Protein AF-A0A6G2K634-F1 (afdb_monomer)

Secondary structure (DSSP, 8-state):
--THHHHHHHHH----EES-PPPPTTHHHH-SS--PPPTT-------------------S--S----TT---SEE--TT-EEEETTEEEEEEE--SSSTT-EEEEEGGGTEEEEETTS-SSSPPP--TTT--HHHHHHHHHHHHHTGGG-SEEEESSSS-BSSHHHHHHHHHHHHHHHHHHHHHHHHTS--BHHHHHHHH-TTS-GGGHHHHHHHHHHHHHHHHHTTSEEESSS---TT-BEEE-

Nearest PDB structures (foldseek):
  2xf4-assembly1_A-2  TM=8.527E-01  e=9.573E-07  Salmonella enterica
  5ve3-assembly2_A  TM=8.374E-01  e=1.183E-05  Paraburkholderia phytofirmans PsJN
  5ve5-assembly2_B  TM=8.206E-01  e=1.333E-05  Paraburkholderia phytofirmans PsJN
  4chl-assembly1_A  TM=8.135E-01  e=1.502E-05  Homo sapiens
  5ve5-assembly3_C  TM=7.949E-01  e=1.255E-05  Paraburkholderia phytofirmans PsJN

Structure (mmCIF, N/CA/C/O backbone):
data_AF-A0A6G2K634-F1
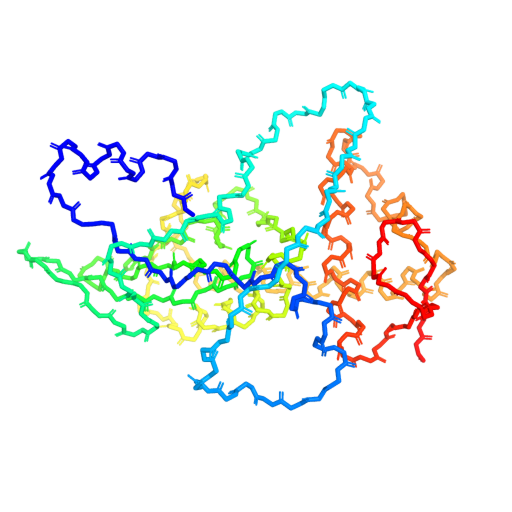#
_entry.id   AF-A0A6G2K634-F1
#
loop_
_atom_site.group_PDB
_atom_site.id
_atom_site.type_symbol
_atom_site.label_atom_id
_atom_site.label_alt_id
_atom_site.label_comp_id
_atom_site.label_asym_id
_atom_site.label_entity_id
_atom_site.label_seq_id
_atom_site.pdbx_PDB_ins_code
_atom_site.Cartn_x
_atom_site.Cartn_y
_atom_site.Cartn_z
_atom_site.occupancy
_atom_site.B_iso_or_equiv
_atom_site.auth_seq_id
_atom_site.auth_comp_id
_atom_site.auth_asym_id
_atom_site.auth_atom_id
_atom_site.pdbx_PDB_model_num
ATOM 1 N N . HIS A 1 1 ? 0.976 -8.643 9.201 1.00 67.81 1 HIS A N 1
ATOM 2 C CA . HIS A 1 1 ? 0.883 -9.509 10.399 1.00 67.81 1 HIS A CA 1
ATOM 3 C C . HIS A 1 1 ? 1.946 -9.113 11.391 1.00 67.81 1 HIS A C 1
ATOM 5 O O . HIS A 1 1 ? 3.062 -8.857 10.968 1.00 67.81 1 HIS A O 1
ATOM 11 N N . SER A 1 2 ? 1.613 -9.023 12.681 1.00 69.62 2 SER A N 1
ATOM 12 C CA . SER A 1 2 ? 2.626 -8.786 13.712 1.00 69.62 2 SER A CA 1
ATOM 13 C C . SER A 1 2 ? 3.056 -10.130 14.314 1.00 69.62 2 SER A C 1
ATOM 15 O O . SER A 1 2 ? 2.182 -10.853 14.806 1.00 69.62 2 SER A O 1
ATOM 17 N N . PRO A 1 3 ? 4.359 -10.451 14.346 1.00 71.75 3 PRO A N 1
ATOM 18 C CA . PRO A 1 3 ? 4.901 -11.631 15.033 1.00 71.75 3 PRO A CA 1
ATOM 19 C C . PRO A 1 3 ? 4.474 -11.706 16.507 1.00 71.75 3 PRO A C 1
ATOM 21 O O . PRO A 1 3 ? 4.288 -12.781 17.074 1.00 71.75 3 PRO A O 1
ATOM 24 N N . ALA A 1 4 ? 4.225 -10.547 17.123 1.00 81.94 4 ALA A N 1
ATOM 25 C CA . ALA A 1 4 ? 3.772 -10.443 18.502 1.00 81.94 4 ALA A CA 1
ATOM 26 C C . ALA A 1 4 ? 2.281 -10.779 18.698 1.00 81.94 4 ALA A C 1
ATOM 28 O O . ALA A 1 4 ? 1.853 -10.953 19.836 1.00 81.94 4 ALA A O 1
ATOM 29 N N . SER A 1 5 ? 1.480 -10.892 17.630 1.00 87.19 5 SER A N 1
ATOM 30 C CA . SER A 1 5 ? 0.020 -11.077 17.728 1.00 87.19 5 SER A CA 1
ATOM 31 C C . SER A 1 5 ? -0.370 -12.325 18.524 1.00 87.19 5 SER A C 1
ATOM 33 O O . SER A 1 5 ? -1.214 -12.248 19.414 1.00 87.19 5 SER A O 1
ATOM 35 N N . ARG A 1 6 ? 0.292 -13.462 18.275 1.00 88.25 6 ARG A N 1
ATOM 36 C CA . ARG A 1 6 ? 0.035 -14.718 18.997 1.00 88.25 6 ARG A CA 1
ATOM 37 C C . ARG A 1 6 ? 0.491 -14.666 20.453 1.00 88.25 6 ARG A C 1
ATOM 39 O O . ARG A 1 6 ? -0.224 -15.152 21.326 1.00 88.25 6 ARG A O 1
ATOM 46 N N . ALA A 1 7 ? 1.632 -14.035 20.729 1.00 89.62 7 ALA A N 1
ATOM 47 C CA . ALA A 1 7 ? 2.099 -13.825 22.098 1.00 89.62 7 ALA A CA 1
ATOM 48 C C . ALA A 1 7 ? 1.142 -12.912 22.887 1.00 89.62 7 ALA A C 1
ATOM 50 O O . ALA A 1 7 ? 0.807 -13.208 24.033 1.00 89.62 7 ALA A O 1
ATOM 51 N N . LEU A 1 8 ? 0.647 -11.842 22.258 1.00 91.38 8 LEU A N 1
ATOM 52 C CA . LEU A 1 8 ? -0.307 -10.914 22.862 1.00 91.38 8 LEU A CA 1
ATOM 53 C C . LEU A 1 8 ? -1.667 -11.575 23.115 1.00 91.38 8 LEU A C 1
ATOM 55 O O . LEU A 1 8 ? -2.236 -11.401 24.192 1.00 91.38 8 LEU A O 1
ATOM 59 N N . ALA A 1 9 ? -2.161 -12.375 22.168 1.00 93.25 9 ALA A N 1
ATOM 60 C CA . ALA A 1 9 ? -3.382 -13.158 22.340 1.00 93.25 9 ALA A CA 1
ATOM 61 C C . ALA A 1 9 ? -3.268 -14.125 23.530 1.00 93.25 9 ALA A C 1
ATOM 63 O O . ALA A 1 9 ? -4.158 -14.170 24.375 1.00 93.25 9 ALA A O 1
ATOM 64 N N . ALA A 1 10 ? -2.140 -14.830 23.665 1.00 93.38 10 ALA A N 1
ATOM 65 C CA . ALA A 1 10 ? -1.899 -15.724 24.799 1.00 93.38 10 ALA A CA 1
ATOM 66 C C . ALA A 1 10 ? -1.843 -14.983 26.149 1.00 93.38 10 ALA A C 1
ATOM 68 O O . ALA A 1 10 ? -2.332 -15.498 27.151 1.00 93.38 10 ALA A O 1
ATOM 69 N N . ALA A 1 11 ? -1.269 -13.776 26.180 1.00 96.19 11 ALA A N 1
ATOM 70 C CA . ALA A 1 11 ? -1.173 -12.962 27.393 1.00 96.19 11 ALA A CA 1
ATOM 71 C C . ALA A 1 11 ? -2.500 -12.303 27.810 1.00 96.19 11 ALA A C 1
ATOM 73 O O . ALA A 1 11 ? -2.713 -12.069 28.997 1.00 96.19 11 ALA A O 1
ATOM 74 N N . THR A 1 12 ? -3.376 -11.979 26.857 1.00 96.06 12 THR A N 1
ATOM 75 C CA . THR A 1 12 ? -4.597 -11.187 27.109 1.00 96.06 12 THR A CA 1
ATOM 76 C C . THR A 1 12 ? -5.887 -12.000 27.037 1.00 96.06 12 THR A C 1
ATOM 78 O O . THR A 1 12 ? -6.912 -11.563 27.554 1.00 96.06 12 THR A O 1
ATOM 81 N N . GLY A 1 13 ? -5.863 -13.165 26.384 1.00 95.38 13 GLY A N 1
ATOM 82 C CA . GLY A 1 13 ? -7.060 -13.928 26.027 1.00 95.38 13 GLY A CA 1
ATOM 8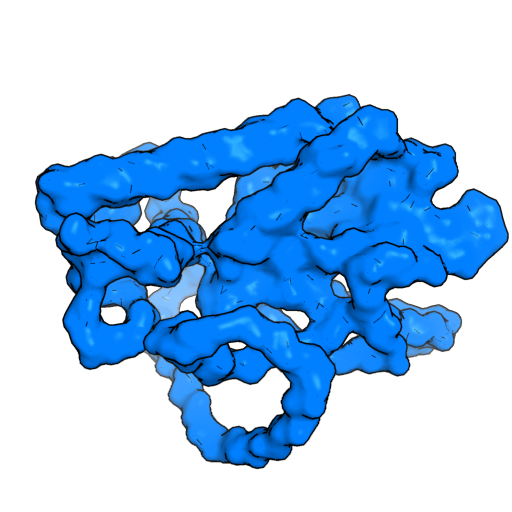3 C C . GLY A 1 13 ? -7.870 -13.318 24.876 1.00 95.38 13 GLY A C 1
ATOM 84 O O . GLY A 1 13 ? -8.928 -13.849 24.543 1.00 95.38 13 GLY A O 1
ATOM 85 N N . ALA A 1 14 ? -7.406 -12.219 24.270 1.00 93.19 14 ALA A N 1
ATOM 86 C CA . ALA A 1 14 ? -8.083 -11.584 23.145 1.00 93.19 14 ALA A CA 1
ATOM 87 C C . ALA A 1 14 ? -7.869 -12.378 21.840 1.00 93.19 14 ALA A C 1
ATOM 89 O O . ALA A 1 14 ? -6.762 -12.874 21.607 1.00 93.19 14 ALA A O 1
ATOM 90 N N . PRO A 1 15 ? -8.890 -12.484 20.967 1.00 94.00 15 PRO A N 1
ATOM 91 C CA . PRO A 1 15 ? -8.738 -13.127 19.667 1.00 94.00 15 PRO A CA 1
ATOM 92 C C . PRO A 1 15 ? -7.880 -12.274 18.726 1.00 94.00 15 PRO A C 1
ATOM 94 O O . PRO A 1 15 ? -7.931 -11.043 18.749 1.00 94.00 15 PRO A O 1
ATOM 97 N N . VAL A 1 16 ? -7.138 -12.930 17.838 1.00 93.00 16 VAL A N 1
ATOM 98 C CA . VAL A 1 16 ? -6.456 -12.274 16.721 1.00 93.00 16 VAL A CA 1
ATOM 99 C C . VAL A 1 16 ? -7.452 -12.094 15.583 1.00 93.00 16 VAL A C 1
ATOM 101 O O . VAL A 1 16 ? -7.825 -13.058 14.918 1.00 93.00 16 VAL A O 1
ATOM 104 N N . LEU A 1 17 ? -7.870 -10.858 15.336 1.00 93.44 17 LEU A N 1
ATOM 105 C CA . LEU A 1 17 ? -8.709 -10.515 14.190 1.00 93.44 17 LEU A CA 1
ATOM 106 C C . LEU A 1 17 ? -7.841 -10.004 13.038 1.00 93.44 17 LEU A C 1
ATOM 108 O O . LEU A 1 17 ? -6.854 -9.302 13.260 1.00 93.44 17 LEU A O 1
ATOM 112 N N . GLY A 1 18 ? -8.193 -10.350 11.804 1.00 91.94 18 GLY A N 1
ATOM 113 C CA . GLY A 1 18 ? -7.446 -9.909 10.631 1.00 91.94 18 GLY A CA 1
ATOM 114 C C . GLY A 1 18 ? -8.178 -10.186 9.329 1.00 91.94 18 GLY A C 1
ATOM 115 O O . GLY A 1 18 ? -9.175 -10.903 9.302 1.00 91.94 18 GLY A O 1
ATOM 116 N N . PHE A 1 19 ? -7.674 -9.622 8.237 1.00 87.88 19 PHE A N 1
ATOM 117 C CA . PHE A 1 19 ? -8.138 -9.998 6.908 1.00 87.88 19 PHE A CA 1
ATOM 118 C C . PHE A 1 19 ? -7.675 -11.431 6.591 1.00 87.88 19 PHE A C 1
ATOM 120 O O . PHE A 1 19 ? -6.758 -11.938 7.241 1.00 87.88 19 PHE A O 1
ATOM 127 N N . GLY A 1 20 ? -8.343 -12.095 5.644 1.00 79.56 20 GLY A N 1
ATOM 128 C CA . GLY A 1 20 ? -8.118 -13.505 5.302 1.00 79.56 20 GLY A CA 1
ATOM 129 C C . GLY A 1 20 ? -6.658 -13.902 5.011 1.00 79.56 20 GLY A C 1
ATOM 130 O O . GLY A 1 20 ? -5.760 -13.056 4.979 1.00 79.56 20 GLY A O 1
ATOM 131 N N . PRO A 1 21 ? -6.399 -15.207 4.806 1.00 75.75 21 PRO A N 1
ATOM 132 C CA . PRO A 1 21 ? -5.048 -15.684 4.525 1.00 75.75 21 PRO A CA 1
ATOM 133 C C . PRO A 1 21 ? -4.492 -15.023 3.260 1.00 75.75 21 PRO A C 1
ATOM 135 O O . PRO A 1 21 ? -5.255 -14.600 2.385 1.00 75.75 21 PRO A O 1
ATOM 138 N N . HIS A 1 22 ? -3.165 -14.971 3.155 1.00 73.19 22 HIS A N 1
ATOM 139 C CA . HIS A 1 22 ? -2.503 -14.589 1.911 1.00 73.19 22 HIS A CA 1
ATOM 140 C C . HIS A 1 22 ? -3.033 -15.453 0.749 1.00 73.19 22 HIS A C 1
ATOM 142 O O . HIS A 1 22 ? -3.301 -16.647 0.949 1.00 73.19 22 HIS A O 1
ATOM 148 N N . PRO A 1 23 ? -3.200 -14.894 -0.465 1.00 65.31 23 PRO A N 1
ATOM 149 C CA . PRO A 1 23 ? -3.469 -15.706 -1.637 1.00 65.31 23 PRO A CA 1
ATOM 150 C C . PRO A 1 23 ? -2.328 -16.723 -1.797 1.00 65.31 23 PRO A C 1
ATOM 152 O O . PRO A 1 23 ? -1.178 -16.425 -1.456 1.00 65.31 23 PRO A O 1
ATOM 155 N N . PRO A 1 24 ? -2.618 -17.938 -2.286 1.00 59.81 24 PRO A N 1
ATOM 156 C CA . PRO A 1 24 ? -1.578 -18.933 -2.480 1.00 59.81 24 PRO A CA 1
ATOM 157 C C . PRO A 1 24 ? -0.538 -18.395 -3.477 1.00 59.81 24 PRO A C 1
ATOM 159 O O . PRO A 1 24 ? -0.872 -17.678 -4.422 1.00 59.81 24 PRO A O 1
ATOM 162 N N . ALA A 1 25 ? 0.740 -18.687 -3.218 1.00 50.84 25 ALA A N 1
ATOM 163 C CA . ALA A 1 25 ? 1.878 -18.049 -3.891 1.00 50.84 25 ALA A CA 1
ATOM 164 C C . ALA A 1 25 ? 1.891 -18.230 -5.426 1.00 50.84 25 ALA A C 1
ATOM 166 O O . ALA A 1 25 ? 2.553 -17.472 -6.133 1.00 50.84 25 ALA A O 1
ATOM 167 N N . ASP A 1 26 ? 1.156 -19.217 -5.939 1.00 43.41 26 ASP A N 1
ATOM 168 C CA . ASP A 1 26 ? 0.974 -19.553 -7.351 1.00 43.41 26 ASP A CA 1
ATOM 169 C C . ASP A 1 26 ? -0.182 -18.792 -8.033 1.00 43.41 26 ASP A C 1
ATOM 171 O O . ASP A 1 26 ? -0.114 -18.535 -9.236 1.00 43.41 26 ASP A O 1
ATOM 175 N N . ALA A 1 27 ? -1.200 -18.341 -7.292 1.00 43.62 27 ALA A N 1
ATOM 176 C CA . ALA A 1 27 ? -2.339 -17.602 -7.849 1.00 43.62 27 ALA A CA 1
ATOM 177 C C . ALA A 1 27 ? -1.956 -16.212 -8.394 1.00 43.62 27 ALA A C 1
ATOM 179 O O . ALA A 1 27 ? -2.623 -15.689 -9.287 1.00 43.62 27 ALA A O 1
ATOM 180 N N . ALA A 1 28 ? -0.840 -15.637 -7.933 1.00 39.69 28 ALA A N 1
ATOM 181 C CA . ALA A 1 28 ? -0.279 -14.403 -8.488 1.00 39.69 28 ALA A CA 1
ATOM 182 C C . ALA A 1 28 ? 0.304 -14.582 -9.908 1.00 39.69 28 ALA A C 1
ATOM 184 O O . ALA A 1 28 ? 0.576 -13.596 -10.594 1.00 39.69 28 ALA A O 1
ATOM 185 N N . HIS A 1 29 ? 0.491 -15.824 -10.374 1.00 35.12 29 HIS A N 1
ATOM 186 C CA . HIS A 1 29 ? 0.979 -16.124 -11.722 1.00 35.12 29 HIS A CA 1
ATOM 187 C C . HIS A 1 29 ? -0.135 -16.421 -12.740 1.00 35.12 29 HIS A C 1
ATOM 189 O O . HIS A 1 29 ? 0.109 -16.286 -13.939 1.00 35.12 29 HIS A O 1
ATOM 195 N N . GLU A 1 30 ? -1.357 -16.748 -12.304 1.00 29.17 30 GLU A N 1
ATOM 196 C CA . GLU A 1 30 ? -2.481 -17.070 -13.204 1.00 29.17 30 GLU A CA 1
ATOM 197 C C . GLU A 1 30 ? -3.396 -15.881 -13.542 1.00 29.17 30 GLU A C 1
ATOM 199 O O . GLU A 1 30 ? -4.184 -15.971 -14.482 1.00 29.17 30 GLU A O 1
ATOM 204 N N . ALA A 1 31 ? -3.246 -14.719 -12.893 1.00 31.50 31 ALA A N 1
ATOM 205 C CA . ALA A 1 31 ? -4.009 -13.508 -13.241 1.00 31.50 31 ALA A CA 1
ATOM 206 C C . ALA A 1 31 ? -3.692 -12.939 -14.649 1.00 31.50 31 ALA A C 1
ATOM 208 O O . ALA A 1 31 ? -4.297 -11.961 -15.086 1.00 31.50 31 ALA A O 1
ATOM 209 N N . CYS A 1 32 ? -2.803 -13.589 -15.406 1.00 30.45 32 CYS A N 1
ATOM 210 C CA . CYS A 1 32 ? -2.592 -13.386 -16.839 1.00 30.45 32 CYS A CA 1
ATOM 211 C C . CYS A 1 32 ? -3.639 -14.113 -17.716 1.00 30.45 32 CYS A C 1
ATOM 213 O O . CYS A 1 32 ? -3.275 -14.651 -18.755 1.00 30.45 32 CYS A O 1
ATOM 215 N N . ALA A 1 33 ? -4.922 -14.165 -17.337 1.00 27.06 33 ALA A N 1
ATOM 216 C CA . ALA A 1 33 ? -6.012 -14.565 -18.242 1.00 27.06 33 ALA A CA 1
ATOM 217 C C . ALA A 1 33 ? -7.418 -14.252 -17.677 1.00 27.06 33 ALA A C 1
ATOM 219 O O . ALA A 1 33 ? -8.183 -15.157 -17.379 1.00 27.06 33 ALA A O 1
ATOM 220 N N . GLY A 1 34 ? -7.797 -12.972 -17.606 1.00 25.34 34 GLY A N 1
ATOM 221 C CA . GLY A 1 34 ? -9.201 -12.543 -17.726 1.00 25.34 34 GLY A CA 1
ATOM 222 C C . GLY A 1 34 ? -10.168 -12.724 -16.534 1.00 25.34 34 GLY A C 1
ATOM 223 O O . GLY A 1 34 ? -10.382 -13.810 -16.012 1.00 25.34 34 GLY A O 1
ATOM 224 N N . SER A 1 35 ? -10.919 -11.640 -16.290 1.00 26.34 35 SER A N 1
ATOM 225 C CA . SER A 1 35 ? -12.204 -11.531 -15.564 1.00 26.34 35 SER A CA 1
ATOM 226 C C . SER A 1 35 ? -12.188 -11.337 -14.030 1.00 26.34 35 SER A C 1
ATOM 228 O O . SER A 1 35 ? -11.279 -11.804 -13.349 1.00 26.34 35 SER A O 1
ATOM 230 N N . PRO A 1 36 ? -13.189 -10.607 -13.478 1.00 29.67 36 PRO A N 1
ATOM 231 C CA . PRO A 1 36 ? -13.219 -10.161 -12.088 1.00 29.67 36 PRO A CA 1
ATOM 232 C C . PRO A 1 36 ? -13.586 -11.314 -11.145 1.00 29.67 36 PRO A C 1
ATOM 234 O O . PRO A 1 36 ? -14.418 -12.159 -11.472 1.00 29.67 36 PRO A O 1
ATOM 237 N N . ALA A 1 37 ? -12.956 -11.336 -9.971 1.00 32.62 37 ALA A N 1
ATOM 238 C CA . ALA A 1 37 ? -13.058 -12.417 -8.998 1.00 32.62 37 ALA A CA 1
ATOM 239 C C . ALA A 1 37 ? -14.498 -12.648 -8.487 1.00 32.62 37 ALA A C 1
ATOM 241 O O . ALA A 1 37 ? -15.152 -11.739 -7.973 1.00 32.62 37 ALA A O 1
ATOM 242 N N . ASP A 1 38 ? -14.952 -13.898 -8.603 1.00 28.84 38 ASP A N 1
ATOM 243 C CA . ASP A 1 38 ? -16.140 -14.473 -7.960 1.00 28.84 38 ASP A CA 1
ATOM 244 C C . ASP A 1 38 ? -15.817 -14.807 -6.484 1.00 28.84 38 ASP A C 1
ATOM 246 O O . ASP A 1 38 ? -14.825 -15.495 -6.221 1.00 28.84 38 ASP A O 1
ATOM 250 N N . PRO A 1 39 ? -16.632 -14.368 -5.506 1.00 27.94 39 PRO A N 1
ATOM 251 C CA . PRO A 1 39 ? -16.351 -14.526 -4.078 1.00 27.94 39 PRO A CA 1
ATOM 252 C C . PRO A 1 39 ? -16.562 -15.947 -3.509 1.00 27.94 39 PRO A C 1
ATOM 254 O O . PRO A 1 39 ? -16.517 -16.117 -2.290 1.00 27.94 39 PRO A O 1
ATOM 257 N N . SER A 1 40 ? -16.804 -16.984 -4.322 1.00 27.12 40 SER A N 1
ATOM 258 C CA . SER A 1 40 ? -17.276 -18.291 -3.819 1.00 27.12 40 SER A CA 1
ATOM 259 C C . SER A 1 40 ? -16.315 -19.493 -3.903 1.00 27.12 40 SER A C 1
ATOM 261 O O . SER A 1 40 ? -16.687 -20.602 -3.505 1.00 27.12 40 SER A O 1
ATOM 263 N N . LEU A 1 41 ? -15.061 -19.347 -4.337 1.00 31.61 41 LEU A N 1
ATOM 264 C CA . LEU A 1 41 ? -14.195 -20.516 -4.567 1.00 31.61 41 LEU A CA 1
ATOM 265 C C . LEU A 1 41 ? -13.367 -20.951 -3.341 1.00 31.61 41 LEU A C 1
ATOM 267 O O . LEU A 1 41 ? -12.208 -20.590 -3.173 1.00 31.61 41 LEU A O 1
ATOM 271 N N . ARG A 1 42 ? -13.937 -21.857 -2.531 1.00 36.91 42 ARG A N 1
ATOM 272 C CA . ARG A 1 42 ? -13.169 -22.781 -1.671 1.00 36.91 42 ARG A CA 1
ATOM 273 C C . ARG A 1 42 ? -12.599 -23.913 -2.529 1.00 36.91 42 ARG A C 1
ATOM 275 O O . ARG A 1 42 ? -13.371 -24.765 -2.971 1.00 36.91 42 ARG A O 1
ATOM 282 N N . ARG A 1 43 ? -11.277 -23.997 -2.731 1.00 30.44 43 ARG A N 1
ATOM 283 C CA . ARG A 1 43 ? -10.638 -25.208 -3.290 1.00 30.44 43 ARG A CA 1
ATOM 284 C C . ARG A 1 43 ? -9.329 -25.577 -2.592 1.00 30.44 43 ARG A C 1
ATOM 286 O O . ARG A 1 43 ? -8.674 -24.768 -1.954 1.00 30.44 43 ARG A O 1
ATOM 293 N N . ARG A 1 44 ? -9.072 -26.883 -2.649 1.00 25.80 44 ARG A N 1
ATOM 294 C CA . ARG A 1 44 ? -8.174 -27.709 -1.834 1.00 25.80 44 ARG A CA 1
ATOM 295 C C . ARG A 1 44 ? -6.740 -27.669 -2.383 1.00 25.80 44 ARG A C 1
ATOM 297 O O . ARG A 1 44 ? -6.568 -27.762 -3.592 1.00 25.80 44 ARG A O 1
ATOM 304 N N . ALA A 1 45 ? -5.748 -27.588 -1.496 1.00 25.38 45 ALA A N 1
ATOM 305 C CA . ALA A 1 45 ? -4.324 -27.509 -1.836 1.00 25.38 45 ALA A CA 1
ATOM 306 C C . ALA A 1 45 ? -3.765 -28.796 -2.483 1.00 25.38 45 ALA A C 1
ATOM 308 O O . ALA A 1 45 ? -4.094 -29.893 -2.014 1.00 25.38 45 ALA A O 1
ATOM 309 N N . PRO A 1 46 ? -2.856 -28.681 -3.469 1.00 26.66 46 PRO A N 1
ATOM 310 C CA . PRO A 1 46 ? -1.830 -29.671 -3.741 1.00 26.66 46 PRO A CA 1
ATOM 311 C C . PRO A 1 46 ? -0.437 -29.188 -3.290 1.00 26.66 46 PRO A C 1
ATOM 313 O O . PRO A 1 46 ? -0.251 -28.086 -2.785 1.00 26.66 46 PRO A O 1
ATOM 316 N N . GLN A 1 47 ? 0.522 -30.099 -3.395 1.00 24.84 47 GLN A N 1
ATOM 317 C CA . GLN A 1 47 ? 1.718 -30.206 -2.572 1.00 24.84 47 GLN A CA 1
ATOM 318 C C . GLN A 1 47 ? 2.992 -29.871 -3.363 1.00 24.84 47 GLN A C 1
ATOM 320 O O . GLN A 1 47 ? 3.254 -30.533 -4.358 1.00 24.84 47 GLN A O 1
ATOM 325 N N . GLY A 1 48 ? 3.790 -28.933 -2.832 1.00 27.53 48 GLY A N 1
ATOM 326 C CA . GLY A 1 48 ? 5.247 -28.823 -3.007 1.00 27.53 48 GLY A CA 1
ATOM 327 C C . GLY A 1 48 ? 5.779 -28.172 -4.290 1.00 27.53 48 GLY A C 1
ATOM 328 O O . GLY A 1 48 ? 5.578 -28.701 -5.371 1.00 27.53 48 GLY A O 1
ATOM 329 N N . ASP A 1 49 ? 6.547 -27.085 -4.138 1.00 23.84 49 ASP A N 1
ATOM 330 C CA . ASP A 1 49 ? 7.945 -27.030 -4.600 1.00 23.84 49 ASP A CA 1
ATOM 331 C C . ASP A 1 49 ? 8.714 -25.872 -3.929 1.00 23.84 49 ASP A C 1
ATOM 333 O O . ASP A 1 49 ? 8.181 -24.797 -3.655 1.00 23.84 49 ASP A O 1
ATOM 337 N N . GLN A 1 50 ? 9.967 -26.156 -3.570 1.00 24.22 50 GLN A N 1
ATOM 338 C CA . GLN A 1 50 ? 10.823 -25.379 -2.668 1.00 24.22 50 GLN A CA 1
ATOM 339 C C . GLN A 1 50 ? 11.651 -24.337 -3.434 1.00 24.22 50 GLN A C 1
ATOM 341 O O . GLN A 1 50 ? 12.303 -24.669 -4.421 1.00 24.22 50 GLN A O 1
ATOM 346 N N . TRP A 1 51 ? 11.709 -23.101 -2.931 1.00 26.61 51 TRP A N 1
ATOM 347 C CA . TRP A 1 51 ? 12.599 -22.049 -3.435 1.00 26.61 51 TRP A CA 1
ATOM 348 C C . TRP A 1 51 ? 13.719 -21.796 -2.421 1.00 26.61 51 TRP A C 1
ATOM 350 O O . TRP A 1 51 ? 13.572 -20.986 -1.509 1.00 26.61 51 TRP A O 1
ATOM 360 N N . ALA A 1 52 ? 14.837 -22.507 -2.568 1.00 22.59 52 ALA A N 1
ATOM 361 C CA . ALA A 1 52 ? 16.072 -22.225 -1.840 1.00 22.59 52 ALA A CA 1
ATOM 362 C C . ALA A 1 52 ? 16.965 -21.283 -2.665 1.00 22.59 52 ALA A C 1
ATOM 364 O O . ALA A 1 52 ? 17.195 -21.517 -3.851 1.00 22.59 52 ALA A O 1
ATOM 365 N N . VAL A 1 53 ? 17.490 -20.235 -2.028 1.00 28.78 53 VAL A N 1
ATOM 366 C CA . VAL A 1 53 ? 18.583 -19.411 -2.560 1.00 28.78 53 VAL A CA 1
ATOM 367 C C . VAL A 1 53 ? 19.792 -19.639 -1.655 1.00 28.78 53 VAL A C 1
ATOM 369 O O . VAL A 1 53 ? 19.804 -19.186 -0.514 1.00 28.78 53 VAL A O 1
ATOM 372 N N . GLU A 1 54 ? 20.791 -20.370 -2.150 1.00 21.72 54 GLU A N 1
ATOM 373 C CA . GLU A 1 54 ? 22.113 -20.463 -1.524 1.00 21.72 54 GLU A CA 1
ATOM 374 C C . GLU A 1 54 ? 23.021 -19.334 -2.038 1.00 21.72 54 GLU A C 1
ATOM 376 O O . GLU A 1 54 ? 23.091 -19.089 -3.243 1.00 21.72 54 GLU A O 1
ATOM 381 N N . GLY A 1 55 ? 23.744 -18.679 -1.119 1.00 24.33 55 GLY A N 1
ATOM 382 C CA . GLY A 1 55 ? 24.848 -17.755 -1.418 1.00 24.33 55 GLY A CA 1
ATOM 383 C C . GLY A 1 55 ? 24.837 -16.473 -0.575 1.00 24.33 55 GLY A C 1
ATOM 384 O O . GLY A 1 55 ? 24.040 -15.577 -0.834 1.00 24.33 55 GLY A O 1
ATOM 385 N N . SER A 1 56 ? 25.727 -16.414 0.425 1.00 31.36 56 SER A N 1
ATOM 386 C CA . SER A 1 56 ? 25.995 -15.311 1.373 1.00 31.36 56 SER A CA 1
ATOM 387 C C . SER A 1 56 ? 26.531 -14.039 0.670 1.00 31.36 56 SER A C 1
ATOM 389 O O . SER A 1 56 ? 26.970 -14.116 -0.471 1.00 31.36 56 SER A O 1
ATOM 391 N N . ASP A 1 57 ? 26.492 -12.807 1.192 1.00 26.67 57 ASP A N 1
ATOM 392 C CA . ASP A 1 57 ? 26.631 -12.287 2.556 1.00 26.67 57 ASP A CA 1
ATOM 393 C C . ASP A 1 57 ? 25.588 -11.198 2.885 1.00 26.67 57 ASP A C 1
ATOM 395 O O . ASP A 1 57 ? 25.011 -10.557 2.006 1.00 26.67 57 ASP A O 1
ATOM 399 N N . ALA A 1 58 ? 25.360 -11.016 4.188 1.00 33.22 58 ALA A N 1
ATOM 400 C CA . ALA A 1 58 ? 24.295 -10.252 4.834 1.00 33.22 58 ALA A CA 1
ATOM 401 C C . ALA A 1 58 ? 23.901 -8.920 4.159 1.00 33.22 58 ALA A C 1
ATOM 403 O O . ALA A 1 58 ? 24.552 -7.883 4.316 1.00 33.22 58 ALA A O 1
ATOM 404 N N . ALA A 1 59 ? 22.735 -8.943 3.507 1.00 31.89 59 ALA A N 1
ATOM 405 C CA . ALA A 1 59 ? 21.889 -7.768 3.341 1.00 31.89 59 ALA A CA 1
ATOM 406 C C . ALA A 1 59 ? 21.508 -7.209 4.731 1.00 31.89 59 ALA A C 1
ATOM 408 O O . ALA A 1 59 ? 21.429 -7.992 5.685 1.00 31.89 59 ALA A O 1
ATOM 409 N N . PRO A 1 60 ? 21.267 -5.888 4.884 1.00 29.45 60 PRO A N 1
ATOM 410 C CA . PRO A 1 60 ? 20.696 -5.361 6.123 1.00 29.45 60 PRO A CA 1
ATOM 411 C C . PRO A 1 60 ? 19.459 -6.191 6.463 1.00 29.45 60 PRO A C 1
ATOM 413 O O . PRO A 1 60 ? 18.661 -6.454 5.562 1.00 29.45 60 PRO A O 1
ATOM 416 N N . ALA A 1 61 ? 19.406 -6.671 7.713 1.00 32.53 61 ALA A N 1
ATOM 417 C CA . ALA A 1 61 ? 18.468 -7.677 8.199 1.00 32.53 61 ALA A CA 1
ATOM 418 C C . ALA A 1 61 ? 17.115 -7.522 7.509 1.00 32.53 61 ALA A C 1
ATOM 420 O O . ALA A 1 61 ? 16.478 -6.475 7.633 1.00 32.53 61 ALA A O 1
ATOM 421 N N . ALA A 1 62 ? 16.744 -8.537 6.725 1.00 36.78 62 ALA A N 1
ATOM 422 C CA . ALA A 1 62 ? 15.418 -8.610 6.152 1.00 36.78 62 A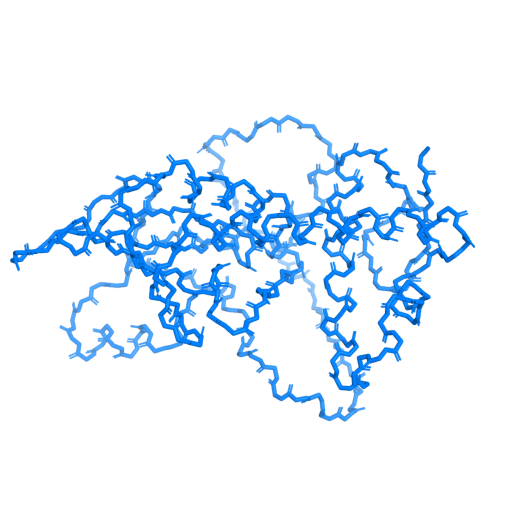LA A CA 1
ATOM 423 C C . ALA A 1 62 ? 14.421 -8.346 7.285 1.00 36.78 62 ALA A C 1
ATOM 425 O O . ALA A 1 62 ? 14.504 -8.988 8.337 1.00 36.78 62 ALA A O 1
ATOM 426 N N . GLU A 1 63 ? 13.523 -7.382 7.075 1.00 48.44 63 GLU A N 1
ATOM 427 C CA . GLU A 1 63 ? 12.243 -7.367 7.775 1.00 48.44 63 GLU A CA 1
ATOM 428 C C . GLU A 1 63 ? 11.723 -8.808 7.795 1.00 48.44 63 GLU A C 1
ATOM 430 O O . GLU A 1 63 ? 11.897 -9.539 6.811 1.00 48.44 63 GLU A O 1
ATOM 435 N N . GLU A 1 64 ? 11.231 -9.246 8.955 1.00 53.06 64 GLU A N 1
ATOM 436 C CA . GLU A 1 64 ? 10.918 -10.651 9.205 1.00 53.06 64 GLU A CA 1
ATOM 437 C C . GLU A 1 64 ? 10.162 -11.281 8.024 1.00 53.06 64 GLU A C 1
ATOM 439 O O . GLU A 1 64 ? 9.282 -10.635 7.446 1.00 53.06 64 GLU A O 1
ATOM 444 N N . PRO A 1 65 ? 10.516 -12.518 7.622 1.00 56.59 65 PRO A N 1
ATOM 445 C CA . PRO A 1 65 ? 9.921 -13.149 6.453 1.00 56.59 65 PRO A CA 1
ATOM 446 C C . PRO A 1 65 ? 8.395 -13.139 6.564 1.00 56.59 65 PRO A C 1
ATOM 448 O O . PRO A 1 65 ? 7.847 -13.396 7.636 1.00 56.59 65 PRO A O 1
ATOM 451 N N . ALA A 1 66 ? 7.722 -12.843 5.449 1.00 65.38 66 ALA A N 1
ATOM 452 C CA . ALA A 1 66 ? 6.268 -12.779 5.400 1.00 65.38 66 ALA A CA 1
ATOM 453 C C . ALA A 1 66 ? 5.651 -14.059 5.991 1.00 65.38 66 ALA A C 1
ATOM 455 O O . ALA A 1 66 ? 5.952 -15.168 5.539 1.00 65.38 66 ALA A O 1
ATOM 456 N N . ASP A 1 67 ? 4.789 -13.904 6.999 1.00 75.88 67 ASP A N 1
ATOM 457 C CA . ASP A 1 67 ? 4.055 -15.012 7.613 1.00 75.88 67 ASP A CA 1
ATOM 458 C C . ASP A 1 67 ? 2.905 -15.453 6.700 1.00 75.88 67 ASP A C 1
ATOM 460 O O . ASP A 1 67 ? 1.732 -15.158 6.928 1.00 75.88 67 ASP A O 1
ATOM 464 N N . LEU A 1 68 ? 3.257 -16.181 5.639 1.00 77.62 68 LEU A N 1
ATOM 465 C CA . LEU A 1 68 ? 2.299 -16.727 4.674 1.00 77.62 68 LEU A CA 1
ATOM 466 C C . LEU A 1 68 ? 1.352 -17.766 5.299 1.00 77.62 68 LEU A C 1
ATOM 468 O O . LEU A 1 68 ? 0.341 -18.117 4.693 1.00 77.62 68 LEU A O 1
ATOM 472 N N . ALA A 1 69 ? 1.674 -18.266 6.495 1.00 80.88 69 ALA A N 1
ATOM 473 C CA . ALA A 1 69 ? 0.857 -19.214 7.243 1.00 80.88 69 ALA A CA 1
ATOM 474 C C . ALA A 1 69 ? -0.105 -18.524 8.223 1.00 80.88 69 ALA A C 1
ATOM 476 O O . ALA A 1 69 ? -0.827 -19.214 8.950 1.00 80.88 69 ALA A O 1
ATOM 477 N N . PHE A 1 70 ? -0.138 -17.187 8.250 1.00 83.25 70 PHE A N 1
ATOM 478 C CA . PHE A 1 70 ? -1.027 -16.449 9.128 1.00 83.25 70 PHE A CA 1
ATOM 479 C C . PHE A 1 70 ? -2.494 -16.807 8.864 1.00 83.25 70 PHE A C 1
ATOM 481 O O . PHE A 1 70 ? -3.026 -16.654 7.763 1.00 83.25 70 PHE A O 1
ATOM 488 N N . ILE A 1 71 ? -3.171 -17.227 9.928 1.00 84.81 71 ILE A N 1
ATOM 489 C CA . ILE A 1 71 ? -4.613 -17.456 9.962 1.00 84.81 71 ILE A CA 1
ATOM 490 C C . ILE A 1 71 ? -5.129 -16.706 11.190 1.00 84.81 71 ILE A C 1
ATOM 492 O O . ILE A 1 71 ? -4.669 -17.022 12.290 1.00 84.81 71 ILE A O 1
ATOM 496 N N . PRO A 1 72 ? -6.028 -15.718 11.055 1.00 90.06 72 PRO A N 1
ATOM 497 C CA . PRO A 1 72 ? -6.618 -15.056 12.211 1.00 90.06 72 PRO A CA 1
ATOM 498 C C . PRO A 1 72 ? -7.668 -15.957 12.878 1.00 90.06 72 PRO A C 1
ATOM 500 O O . PRO A 1 72 ? -8.221 -16.865 12.258 1.00 90.06 72 PRO A O 1
ATOM 503 N N . ASP A 1 73 ? -7.971 -15.682 14.143 1.00 92.31 73 ASP A N 1
ATOM 504 C CA . ASP A 1 73 ? -9.051 -16.344 14.882 1.00 92.31 73 ASP A CA 1
ATOM 505 C C . ASP A 1 73 ? -10.434 -15.868 14.398 1.00 92.31 73 ASP A C 1
ATOM 507 O O . ASP A 1 73 ? -11.411 -16.615 14.466 1.00 92.31 73 ASP A O 1
ATOM 511 N N . GLY A 1 74 ? -10.513 -14.640 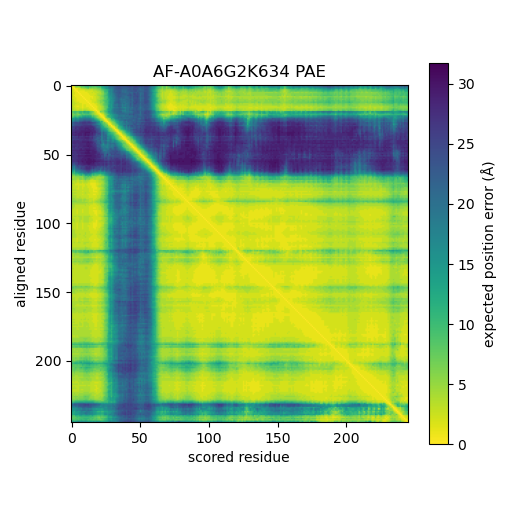13.871 1.00 92.69 74 GLY A N 1
ATOM 512 C CA . GLY A 1 74 ? -11.706 -14.079 13.237 1.00 92.69 74 GLY A CA 1
ATOM 513 C C . GLY A 1 74 ? -11.368 -13.236 12.008 1.00 92.69 74 GLY A C 1
ATOM 514 O O . GLY A 1 74 ? -10.353 -12.538 11.977 1.00 92.69 74 GLY A O 1
ATOM 515 N N . LEU A 1 75 ? -12.223 -13.317 10.989 1.00 93.81 75 LEU A N 1
ATOM 516 C CA . LEU A 1 75 ? -12.046 -12.591 9.734 1.00 93.81 75 LEU A CA 1
ATOM 517 C C . LEU A 1 75 ? -12.649 -11.190 9.821 1.00 93.81 75 LEU A C 1
ATOM 519 O O . LEU A 1 75 ? -13.768 -11.031 10.301 1.00 93.81 75 LEU A O 1
ATOM 523 N N . LEU A 1 76 ? -11.908 -10.218 9.301 1.00 95.00 76 LEU A N 1
ATOM 524 C CA . LEU A 1 76 ? -12.351 -8.851 9.059 1.00 95.00 76 LEU A CA 1
ATOM 525 C C . LEU A 1 76 ? -12.408 -8.587 7.557 1.00 95.00 76 LEU A C 1
ATOM 527 O O . LEU A 1 76 ? -11.549 -9.047 6.801 1.00 95.00 76 LEU A O 1
ATOM 531 N N . ALA A 1 77 ? -13.389 -7.799 7.144 1.00 94.00 77 ALA A N 1
ATOM 532 C CA . ALA A 1 77 ? -13.549 -7.261 5.807 1.00 94.00 77 ALA A CA 1
ATOM 533 C C . ALA A 1 77 ? -13.427 -5.731 5.810 1.00 94.00 77 ALA A C 1
ATOM 535 O O . ALA A 1 77 ? -13.451 -5.067 6.848 1.00 94.00 77 ALA A O 1
ATOM 536 N N . HIS A 1 78 ? -13.298 -5.153 4.616 1.00 96.38 78 HIS A N 1
ATOM 537 C CA . HIS A 1 78 ? -13.432 -3.710 4.457 1.00 96.38 78 HIS A CA 1
ATOM 538 C C . HIS A 1 78 ? -14.812 -3.241 4.948 1.00 96.38 78 HIS A C 1
ATOM 540 O O . HIS A 1 78 ? -15.829 -3.800 4.541 1.00 96.38 78 HIS A O 1
ATOM 546 N N . GLY A 1 79 ? -14.840 -2.199 5.778 1.00 96.50 79 GLY A N 1
ATOM 547 C CA . GLY A 1 79 ? -16.056 -1.621 6.350 1.00 96.50 79 GLY A CA 1
ATOM 548 C C . GLY A 1 79 ? -16.551 -2.301 7.629 1.00 96.50 79 GLY A C 1
ATOM 549 O O . GLY A 1 79 ? -17.481 -1.786 8.247 1.00 96.50 79 GLY A O 1
ATOM 550 N N . ASP A 1 80 ? -15.936 -3.409 8.057 1.00 98.06 80 ASP A N 1
ATOM 551 C CA . ASP A 1 80 ? -16.250 -4.002 9.357 1.00 98.06 80 ASP A CA 1
ATOM 552 C C . ASP A 1 80 ? -15.903 -3.034 10.489 1.00 98.06 80 ASP A C 1
ATOM 554 O O . ASP A 1 80 ? -14.925 -2.285 10.424 1.00 98.06 80 ASP A O 1
ATOM 558 N N . VAL A 1 81 ? -16.700 -3.074 11.553 1.00 97.81 81 VAL A N 1
ATOM 559 C CA . VAL A 1 81 ? -16.551 -2.186 12.705 1.00 97.81 81 VAL A CA 1
ATOM 560 C C . VAL A 1 81 ? -16.282 -3.006 13.957 1.00 97.81 81 VAL A C 1
ATOM 562 O O . VAL A 1 81 ? -17.071 -3.875 14.329 1.00 97.81 81 VAL A O 1
ATOM 565 N N . LEU A 1 82 ? -15.179 -2.690 14.629 1.00 96.88 82 LEU A N 1
ATOM 566 C CA . LEU A 1 82 ? -14.866 -3.155 15.975 1.00 96.88 82 LEU A CA 1
ATOM 567 C C . LEU A 1 82 ? -15.134 -2.015 16.951 1.00 96.88 82 LEU A C 1
ATOM 569 O O . LEU A 1 82 ? -14.792 -0.874 16.665 1.00 96.88 82 LEU A O 1
ATOM 573 N N . ALA A 1 83 ? -15.732 -2.303 18.099 1.00 96.94 83 ALA A N 1
ATOM 574 C CA . ALA A 1 83 ? -16.045 -1.274 19.080 1.00 96.94 83 ALA A CA 1
ATOM 575 C C . ALA A 1 83 ? -15.838 -1.784 20.504 1.00 96.94 83 ALA A C 1
ATOM 577 O O . ALA A 1 83 ? -15.979 -2.977 20.784 1.00 96.94 83 ALA A O 1
ATOM 578 N N . GLY A 1 84 ? -15.543 -0.849 21.397 1.00 95.06 84 GLY A N 1
ATOM 579 C CA . GLY A 1 84 ? -15.489 -1.063 22.834 1.00 95.06 84 GLY A CA 1
ATOM 580 C C . GLY A 1 84 ? -15.919 0.195 23.577 1.00 95.06 84 GLY A C 1
ATOM 581 O O . GLY A 1 84 ? -16.608 1.058 23.030 1.00 95.06 84 GLY A O 1
ATOM 582 N N . ASP A 1 85 ? -15.514 0.308 24.838 1.00 95.56 85 ASP A N 1
ATOM 583 C CA . ASP A 1 85 ? -15.888 1.446 25.673 1.00 95.56 85 ASP A CA 1
ATOM 584 C C . ASP A 1 85 ? -15.231 2.741 25.173 1.00 95.56 85 ASP A C 1
ATOM 586 O O . ASP A 1 85 ? -14.057 3.008 25.427 1.00 95.56 85 ASP A O 1
ATOM 590 N N . GLY A 1 86 ? -16.014 3.557 24.465 1.00 96.19 86 GLY A N 1
ATOM 591 C CA . GLY A 1 86 ? -15.609 4.888 24.010 1.00 96.19 86 GLY A CA 1
ATOM 592 C C . GLY A 1 86 ? -14.701 4.914 22.780 1.00 96.19 86 GLY A C 1
ATOM 593 O O . GLY A 1 86 ? -14.132 5.965 22.497 1.00 96.19 86 GLY A O 1
ATOM 594 N N . TRP A 1 87 ? -14.558 3.801 22.055 1.00 97.44 87 TRP A N 1
ATOM 595 C CA . TRP A 1 87 ? -13.765 3.744 20.827 1.00 97.44 87 TRP A CA 1
ATOM 596 C C . TRP A 1 87 ? -14.411 2.861 19.761 1.00 97.44 87 TRP A C 1
ATOM 598 O O . TRP A 1 87 ? -15.018 1.828 20.067 1.00 97.44 87 TRP A O 1
ATOM 608 N N . THR A 1 88 ? -14.196 3.249 18.505 1.00 98.31 88 THR A N 1
ATOM 609 C CA . THR A 1 88 ? -14.630 2.516 17.318 1.00 98.31 88 THR A CA 1
ATOM 610 C C . THR A 1 88 ? -13.470 2.396 16.332 1.00 98.31 88 THR A C 1
ATOM 612 O O . THR A 1 88 ? -12.808 3.380 16.029 1.00 98.31 88 THR A O 1
ATOM 615 N N . LEU A 1 89 ? -13.227 1.205 15.790 1.00 98.50 89 LEU A N 1
ATOM 616 C CA . LEU A 1 89 ? -12.284 0.972 14.700 1.00 98.50 89 LEU A CA 1
ATOM 617 C C . LEU A 1 89 ? -13.031 0.503 13.451 1.00 98.50 89 LEU A C 1
ATOM 619 O O . LEU A 1 89 ? -13.586 -0.595 13.425 1.00 98.50 89 LEU A O 1
ATOM 623 N N . GLU A 1 90 ? -13.018 1.328 12.408 1.00 98.44 90 GLU A N 1
ATOM 624 C CA . GLU A 1 90 ? -13.465 0.958 11.063 1.00 98.44 90 GLU A CA 1
ATOM 625 C C . GLU A 1 90 ? -12.307 0.282 10.317 1.00 98.44 90 GLU A C 1
ATOM 627 O O . GLU A 1 90 ? -11.221 0.853 10.167 1.00 98.44 90 GLU A O 1
ATOM 632 N N . CYS A 1 91 ? -12.540 -0.936 9.838 1.00 98.31 91 CYS A N 1
ATOM 633 C CA . CYS A 1 91 ? -11.566 -1.725 9.101 1.00 98.31 91 CYS A CA 1
ATOM 634 C C . CYS A 1 91 ? -11.465 -1.230 7.657 1.00 98.31 91 CYS A C 1
ATOM 636 O O . CYS A 1 91 ? -12.432 -1.259 6.897 1.00 98.31 91 CYS A O 1
ATOM 638 N N . LEU A 1 92 ? -10.268 -0.838 7.237 1.00 98.25 92 LEU A N 1
ATOM 639 C CA . LEU A 1 92 ? -9.979 -0.439 5.868 1.00 98.25 92 LEU A CA 1
ATOM 640 C C . LEU A 1 92 ? -9.036 -1.473 5.254 1.00 98.25 92 LEU A C 1
ATOM 642 O O . LEU A 1 92 ? -7.834 -1.442 5.511 1.00 98.25 92 LEU A O 1
ATOM 646 N N . HIS A 1 93 ? -9.559 -2.393 4.439 1.00 97.31 93 HIS A N 1
ATOM 647 C CA . HIS A 1 93 ? -8.696 -3.276 3.643 1.00 97.31 93 HIS A CA 1
ATOM 648 C C . HIS A 1 93 ? -7.885 -2.451 2.647 1.00 97.31 93 HIS A C 1
ATOM 650 O O . HIS A 1 93 ? -8.450 -1.772 1.790 1.00 97.31 93 HIS A O 1
ATOM 656 N N . THR A 1 94 ? -6.566 -2.474 2.820 1.00 97.75 94 THR A N 1
ATOM 657 C CA . THR A 1 94 ? -5.606 -1.645 2.086 1.00 97.75 94 THR A CA 1
ATOM 658 C C . THR A 1 94 ? -4.471 -2.505 1.522 1.00 97.75 94 THR A C 1
ATOM 660 O O . THR A 1 94 ? -3.301 -2.312 1.882 1.00 97.75 94 THR A O 1
ATOM 663 N N . PRO A 1 95 ? -4.789 -3.482 0.646 1.00 96.25 95 PRO A N 1
ATOM 664 C CA . PRO A 1 95 ? -3.789 -4.357 0.052 1.00 96.25 95 PRO A CA 1
ATOM 665 C C . PRO A 1 95 ? -2.743 -3.558 -0.728 1.00 96.25 95 PRO A C 1
ATOM 667 O O . PRO A 1 95 ? -2.977 -2.437 -1.189 1.00 96.25 95 PRO A O 1
ATOM 670 N N . GLY A 1 96 ? -1.566 -4.150 -0.889 1.00 94.75 96 GLY A N 1
ATOM 671 C CA . GLY A 1 96 ? -0.536 -3.624 -1.776 1.00 94.75 96 GLY A CA 1
ATOM 672 C C . GLY A 1 96 ? 0.866 -3.799 -1.228 1.00 94.75 96 GLY A C 1
ATOM 673 O O . GLY A 1 96 ? 1.710 -4.332 -1.929 1.00 94.75 96 GLY A O 1
ATOM 674 N N . HIS A 1 97 ? 1.112 -3.421 0.031 1.00 93.88 97 HIS A N 1
ATOM 675 C CA . HIS A 1 97 ? 2.346 -3.821 0.724 1.00 93.88 97 HIS A CA 1
ATOM 676 C C . HIS A 1 97 ? 2.361 -5.342 0.936 1.00 93.88 97 HIS A C 1
ATOM 678 O O . HIS A 1 97 ? 3.298 -6.022 0.536 1.00 93.88 97 HIS A O 1
ATOM 684 N N . ILE A 1 98 ? 1.258 -5.851 1.479 1.00 92.50 98 ILE A N 1
ATOM 685 C CA . ILE A 1 98 ? 0.894 -7.265 1.556 1.00 92.50 98 ILE A CA 1
ATOM 686 C C . ILE A 1 98 ? -0.595 -7.379 1.210 1.00 92.50 98 ILE A C 1
ATOM 688 O O . ILE A 1 98 ? -1.341 -6.399 1.334 1.00 92.50 98 ILE A O 1
ATOM 692 N N . SER A 1 99 ? -1.036 -8.541 0.748 1.00 91.88 99 SER A N 1
ATOM 693 C CA . SER A 1 99 ? -2.381 -8.748 0.175 1.00 91.88 99 SER A CA 1
ATOM 694 C C . SER A 1 99 ? -3.539 -8.617 1.177 1.00 91.88 99 SER A C 1
ATOM 696 O O . SER A 1 99 ? -4.670 -8.290 0.816 1.00 91.88 99 SER A O 1
ATOM 698 N N . ASN A 1 100 ? -3.272 -8.832 2.459 1.00 91.81 100 ASN A N 1
ATOM 699 C CA . ASN A 1 100 ? -4.256 -8.820 3.543 1.00 91.81 100 ASN A CA 1
ATOM 700 C C . ASN A 1 100 ? -3.993 -7.693 4.562 1.00 91.81 100 ASN A C 1
ATOM 702 O O . ASN A 1 100 ? -4.429 -7.762 5.714 1.00 91.81 100 ASN A O 1
ATOM 706 N N . HIS A 1 101 ? -3.288 -6.637 4.141 1.00 94.94 101 HIS A N 1
ATOM 707 C CA . HIS A 1 101 ? -3.037 -5.460 4.968 1.00 94.94 101 HIS A CA 1
ATOM 708 C C . HIS A 1 101 ? -4.348 -4.738 5.332 1.00 94.94 101 HIS A C 1
ATOM 710 O O . HIS A 1 101 ? -5.205 -4.501 4.477 1.00 94.94 101 HIS A O 1
ATOM 716 N N . LEU A 1 102 ? -4.479 -4.338 6.599 1.00 96.31 102 LEU A N 1
ATOM 717 C CA . LEU A 1 102 ? -5.572 -3.509 7.104 1.00 96.31 102 LEU A CA 1
ATOM 718 C C . LEU A 1 102 ? -5.012 -2.194 7.648 1.00 96.31 102 LEU A C 1
ATOM 720 O O . LEU A 1 102 ? -4.058 -2.196 8.425 1.00 96.31 102 LEU A O 1
ATOM 724 N N . CYS A 1 103 ? -5.649 -1.084 7.292 1.00 98.19 103 CYS A N 1
ATOM 725 C CA . CYS A 1 103 ? -5.625 0.125 8.106 1.00 98.19 103 CYS A CA 1
ATOM 726 C C . CYS A 1 103 ? -6.856 0.130 9.026 1.00 98.19 103 CYS A C 1
ATOM 728 O O . CYS A 1 103 ? -7.880 -0.472 8.699 1.00 98.19 103 CYS A O 1
ATOM 730 N N . PHE A 1 104 ? -6.785 0.854 10.141 1.00 98.50 104 PHE A N 1
ATOM 731 C CA . PHE A 1 104 ? -7.926 1.036 11.042 1.00 98.50 104 PHE A CA 1
ATOM 732 C C . PHE A 1 104 ? -8.180 2.518 11.268 1.00 98.50 104 PHE A C 1
ATOM 734 O O . PHE A 1 104 ? -7.292 3.222 11.750 1.00 98.50 104 PHE A O 1
ATOM 741 N N . ALA A 1 105 ? -9.371 2.999 10.921 1.00 98.75 105 ALA A N 1
ATOM 742 C CA . ALA A 1 105 ? -9.775 4.359 11.250 1.00 98.75 105 ALA A CA 1
ATOM 743 C C . ALA A 1 105 ? -10.423 4.399 12.634 1.00 98.75 105 ALA A C 1
ATOM 745 O O . ALA A 1 105 ? -11.274 3.567 12.927 1.00 98.75 105 ALA A O 1
ATOM 746 N N . LEU A 1 106 ? -10.032 5.381 13.443 1.00 98.62 106 LEU A N 1
ATOM 747 C CA . LEU A 1 106 ? -10.574 5.706 14.759 1.00 98.62 106 LEU A CA 1
ATOM 748 C C . LEU A 1 106 ? -11.348 7.031 14.642 1.00 98.62 106 LEU A C 1
ATOM 750 O O . LEU A 1 106 ? -10.735 8.102 14.726 1.00 98.62 106 LEU A O 1
ATOM 754 N N . PRO A 1 107 ? -12.668 6.997 14.371 1.00 98.25 107 PRO A N 1
ATOM 755 C CA . PRO A 1 107 ? -13.450 8.196 14.081 1.00 98.25 107 PRO A CA 1
ATOM 756 C C . PRO A 1 107 ? -13.466 9.211 15.224 1.00 98.25 107 PRO A C 1
ATOM 758 O O . PRO A 1 107 ? -13.446 10.412 14.961 1.00 98.25 107 PRO A O 1
ATOM 761 N N . GLU A 1 108 ? -13.467 8.744 16.474 1.00 98.19 108 GLU A N 1
ATOM 762 C CA . GLU A 1 108 ? -13.479 9.584 17.674 1.00 98.19 108 GLU A CA 1
ATOM 763 C C . GLU A 1 108 ? -12.255 10.508 17.750 1.00 98.19 108 GLU A C 1
ATOM 765 O O . GLU A 1 108 ? -12.365 11.637 18.226 1.00 98.19 108 GLU A O 1
ATOM 770 N N . GLU A 1 109 ? -11.113 10.064 17.219 1.00 98.12 109 GLU A N 1
ATOM 771 C CA . GLU A 1 109 ? -9.875 10.850 17.144 1.00 98.12 109 GLU A CA 1
ATOM 772 C C . GLU A 1 109 ? -9.588 11.395 15.741 1.00 98.12 109 GLU A C 1
ATOM 774 O O . GLU A 1 109 ? -8.565 12.047 15.531 1.00 98.12 109 GLU A O 1
ATOM 779 N N . ARG A 1 110 ? -10.468 11.126 14.764 1.00 98.44 110 ARG A N 1
ATOM 780 C CA . ARG A 1 110 ? -10.250 11.466 13.346 1.00 98.44 110 ARG A CA 1
ATOM 781 C C . ARG A 1 110 ? -8.875 10.969 12.882 1.00 98.44 110 ARG A C 1
ATOM 783 O O . ARG A 1 110 ? -8.146 11.665 12.176 1.00 98.44 110 ARG A O 1
ATOM 790 N N . ALA A 1 111 ? -8.504 9.768 13.317 1.00 98.56 111 ALA A N 1
ATOM 791 C CA . ALA A 1 111 ? -7.182 9.193 13.116 1.00 98.56 111 ALA A CA 1
ATOM 792 C C . ALA A 1 111 ? -7.256 7.906 12.290 1.00 98.56 111 ALA A C 1
ATOM 794 O O . ALA A 1 111 ? -8.269 7.209 12.304 1.00 98.56 111 ALA A O 1
ATOM 795 N N . VAL A 1 112 ? -6.170 7.553 11.599 1.00 98.81 112 VAL A N 1
ATOM 796 C CA . VAL A 1 112 ? -6.029 6.235 10.958 1.00 98.81 112 VAL A CA 1
ATOM 797 C C . VAL A 1 112 ? -4.693 5.614 11.332 1.00 98.81 112 VAL A C 1
ATOM 799 O O . VAL A 1 112 ? -3.639 6.205 11.107 1.00 98.81 112 VAL A O 1
ATOM 802 N N . PHE A 1 113 ? -4.728 4.393 11.851 1.00 98.56 113 PHE A N 1
ATOM 803 C CA . PHE A 1 113 ? -3.551 3.545 11.986 1.00 98.56 113 PHE A CA 1
ATOM 804 C C . PHE A 1 113 ? -3.244 2.936 10.620 1.00 98.56 113 PHE A C 1
ATOM 806 O O . PHE A 1 113 ? -4.004 2.101 10.124 1.00 98.56 113 PHE A O 1
ATOM 813 N N . THR A 1 114 ? -2.172 3.397 9.975 1.00 98.06 114 THR A N 1
ATOM 814 C CA . THR A 1 114 ? -1.891 3.076 8.565 1.00 98.06 114 THR A CA 1
ATOM 815 C C . THR A 1 114 ? -0.951 1.899 8.360 1.00 98.06 114 THR A C 1
ATOM 817 O O . THR A 1 114 ? -0.696 1.527 7.212 1.00 98.06 114 THR A O 1
ATOM 820 N N . GLY A 1 115 ? -0.431 1.325 9.447 1.00 95.25 115 GLY A N 1
ATOM 821 C CA . GLY A 1 115 ? 0.543 0.243 9.382 1.00 95.25 115 GLY A CA 1
ATOM 822 C C . GLY A 1 115 ? 1.726 0.617 8.486 1.00 95.25 115 GLY A C 1
ATOM 823 O O . GLY A 1 115 ? 2.243 1.739 8.559 1.00 95.25 115 GLY A O 1
ATOM 824 N N . ASP A 1 116 ? 2.079 -0.303 7.590 1.00 94.56 116 ASP A N 1
ATOM 825 C CA . ASP A 1 116 ? 3.152 -0.122 6.607 1.00 94.56 116 ASP A CA 1
ATOM 826 C C . ASP A 1 116 ? 2.622 0.316 5.240 1.00 94.56 116 ASP A C 1
ATOM 828 O O . ASP A 1 116 ? 3.391 0.495 4.298 1.00 94.56 116 ASP A O 1
ATOM 832 N N . HIS A 1 117 ? 1.312 0.543 5.103 1.00 95.94 117 HIS A N 1
ATOM 833 C CA . HIS A 1 117 ? 0.725 1.045 3.861 1.00 95.94 117 HIS A CA 1
ATOM 834 C C . HIS A 1 117 ? 1.145 2.500 3.582 1.00 95.94 117 HIS A C 1
ATOM 836 O O . HIS A 1 117 ? 1.547 2.866 2.472 1.00 95.94 117 HIS A O 1
ATOM 842 N N . VAL A 1 118 ? 1.106 3.337 4.620 1.00 97.44 118 VAL A N 1
ATOM 843 C CA . VAL A 1 118 ? 1.609 4.716 4.604 1.00 97.44 118 VAL A CA 1
ATOM 844 C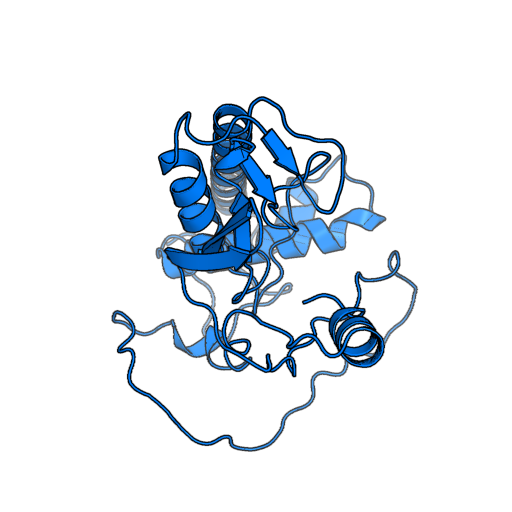 C . VAL A 1 118 ? 2.536 4.880 5.799 1.00 97.44 118 VAL A C 1
ATOM 846 O O . VAL A 1 118 ? 2.084 4.717 6.927 1.00 97.44 118 VAL A O 1
ATOM 849 N N . MET A 1 119 ? 3.805 5.221 5.556 1.00 95.69 119 MET A N 1
ATOM 850 C CA . MET A 1 119 ? 4.818 5.453 6.593 1.00 95.69 119 MET A CA 1
ATOM 851 C C . MET A 1 119 ? 5.215 6.932 6.653 1.00 95.69 119 MET A C 1
ATOM 853 O O . MET A 1 119 ? 5.154 7.632 5.648 1.00 95.69 119 MET A O 1
ATOM 857 N N . GLY A 1 120 ? 5.662 7.412 7.815 1.00 92.81 120 GLY A N 1
ATOM 858 C CA . GLY A 1 120 ? 5.987 8.827 8.048 1.00 92.81 120 GLY A CA 1
ATOM 859 C C . GLY A 1 120 ? 7.364 9.274 7.544 1.00 92.81 120 GLY A C 1
ATOM 860 O O . GLY A 1 120 ? 7.642 10.471 7.492 1.00 92.81 120 GLY A O 1
ATOM 861 N N . TRP A 1 121 ? 8.243 8.336 7.183 1.00 82.06 121 TRP A N 1
ATOM 862 C CA . TRP A 1 121 ? 9.649 8.612 6.842 1.00 82.06 121 TRP A CA 1
ATOM 863 C C . TRP A 1 121 ? 10.084 8.184 5.432 1.00 82.06 121 TRP A C 1
ATOM 865 O O . TRP A 1 121 ? 11.124 8.632 4.950 1.00 82.06 121 TRP A O 1
ATOM 875 N N . SER A 1 122 ? 9.311 7.333 4.754 1.00 85.00 122 SER A N 1
ATOM 876 C CA . SER A 1 122 ? 9.637 6.801 3.429 1.00 85.00 122 SER A CA 1
ATOM 877 C C . SER A 1 122 ? 8.397 6.185 2.769 1.00 85.00 122 SER A C 1
ATOM 879 O O . SER A 1 122 ? 7.337 6.070 3.382 1.00 85.00 122 SER A O 1
ATOM 881 N N . SER A 1 123 ? 8.512 5.802 1.496 1.00 88.62 123 SER A N 1
ATOM 882 C CA . SER A 1 123 ? 7.477 5.015 0.822 1.00 88.62 123 SER A CA 1
ATOM 883 C C . SER A 1 123 ? 7.589 3.539 1.200 1.00 88.62 123 SER A C 1
ATOM 885 O O . SER A 1 123 ? 8.705 3.030 1.284 1.00 88.62 123 SER A O 1
ATOM 887 N N . THR A 1 124 ? 6.464 2.831 1.291 1.00 92.38 124 THR A N 1
ATOM 888 C CA . THR A 1 124 ? 6.465 1.384 1.559 1.00 92.38 124 THR A CA 1
ATOM 889 C C . THR A 1 124 ? 7.168 0.565 0.478 1.00 92.38 124 THR A C 1
ATOM 891 O O . THR A 1 124 ? 7.235 0.972 -0.689 1.00 92.38 124 THR A O 1
ATOM 894 N N . ILE A 1 125 ? 7.697 -0.595 0.846 1.00 90.56 125 ILE A N 1
ATOM 895 C CA . ILE A 1 125 ? 8.071 -1.607 -0.138 1.00 90.56 125 ILE A CA 1
ATOM 896 C C . ILE A 1 125 ? 6.809 -2.339 -0.602 1.00 90.56 125 ILE A C 1
ATOM 898 O O . ILE A 1 125 ? 5.850 -2.479 0.146 1.00 90.56 125 ILE A O 1
ATOM 902 N N . ILE A 1 126 ? 6.797 -2.791 -1.852 1.00 93.81 126 ILE A N 1
ATOM 903 C CA . ILE A 1 126 ? 5.691 -3.571 -2.422 1.00 93.81 126 ILE A CA 1
ATOM 904 C C . ILE A 1 126 ? 6.325 -4.837 -2.998 1.00 93.81 126 ILE A C 1
ATOM 906 O O . ILE A 1 126 ? 6.682 -4.829 -4.174 1.00 93.81 126 ILE A O 1
ATOM 910 N N . PRO A 1 127 ? 6.635 -5.846 -2.161 1.00 86.69 127 PRO A N 1
ATOM 911 C CA . PRO A 1 127 ? 7.369 -7.037 -2.575 1.00 86.69 127 PRO A CA 1
ATOM 912 C C . PRO A 1 127 ? 6.439 -8.073 -3.231 1.00 86.69 127 PRO A C 1
ATOM 914 O O . PRO A 1 127 ? 5.649 -8.707 -2.533 1.00 86.69 127 PRO A O 1
ATOM 917 N N . PRO A 1 128 ? 6.541 -8.324 -4.549 1.00 86.50 128 PRO A N 1
ATOM 918 C CA . PRO A 1 128 ? 5.791 -9.406 -5.184 1.00 86.50 128 PRO A CA 1
ATOM 919 C C . PRO A 1 128 ? 6.308 -10.782 -4.710 1.00 86.50 128 PRO A C 1
ATOM 921 O O . PRO A 1 128 ? 7.489 -10.889 -4.360 1.00 86.50 128 PRO A O 1
ATOM 924 N N . PRO A 1 129 ? 5.485 -11.849 -4.742 1.00 84.50 129 PRO A N 1
ATOM 925 C CA . PRO A 1 129 ? 4.155 -11.904 -5.357 1.00 84.50 129 PRO A CA 1
ATOM 926 C C . PRO A 1 129 ? 3.005 -11.416 -4.465 1.00 84.50 129 PRO A C 1
ATOM 928 O O . PRO A 1 129 ? 1.927 -11.158 -4.986 1.00 84.50 129 PRO A O 1
ATOM 931 N N . ASP A 1 130 ? 3.210 -11.298 -3.152 1.00 87.56 130 ASP A N 1
ATOM 932 C CA . ASP A 1 130 ? 2.132 -10.937 -2.222 1.00 87.56 130 ASP A CA 1
ATOM 933 C C . ASP A 1 130 ? 1.799 -9.437 -2.257 1.00 87.56 130 ASP A C 1
ATOM 935 O O . ASP A 1 130 ? 0.635 -9.039 -2.218 1.00 87.56 130 ASP A O 1
ATOM 939 N N . GLY A 1 131 ? 2.825 -8.595 -2.381 1.00 91.44 131 GLY A N 1
ATOM 940 C CA . GLY A 1 131 ? 2.664 -7.175 -2.643 1.00 91.44 131 GLY A CA 1
ATOM 941 C C . GLY A 1 131 ? 2.312 -6.908 -4.108 1.00 91.44 131 GLY A C 1
ATOM 942 O O . GLY A 1 131 ? 2.971 -7.405 -5.024 1.00 91.44 131 GLY A O 1
ATOM 943 N N . ASN A 1 132 ? 1.311 -6.058 -4.336 1.00 94.50 132 ASN A N 1
ATOM 944 C CA . ASN A 1 132 ? 0.831 -5.681 -5.664 1.00 94.50 132 ASN A CA 1
ATOM 945 C C . ASN A 1 132 ? 0.712 -4.152 -5.784 1.00 94.50 132 ASN A C 1
ATOM 947 O O . ASN A 1 132 ? 0.066 -3.486 -4.971 1.00 94.50 132 ASN A O 1
ATOM 951 N N . LEU A 1 133 ? 1.341 -3.566 -6.810 1.00 96.75 133 LEU A N 1
ATOM 952 C CA . LEU A 1 133 ? 1.320 -2.112 -6.993 1.00 96.75 133 LEU A CA 1
ATOM 953 C C . LEU A 1 133 ? -0.075 -1.598 -7.375 1.00 96.75 133 LEU A C 1
ATOM 955 O O . LEU A 1 133 ? -0.467 -0.539 -6.899 1.00 96.75 133 LEU A O 1
ATOM 959 N N . GLY A 1 134 ? -0.831 -2.321 -8.200 1.00 97.25 134 GLY A N 1
ATOM 960 C CA . GLY A 1 134 ? -2.191 -1.927 -8.565 1.00 97.25 134 GLY A CA 1
ATOM 961 C C . GLY A 1 134 ? -3.112 -1.852 -7.345 1.00 97.25 134 GLY A C 1
ATOM 962 O O . GLY A 1 134 ? -3.834 -0.868 -7.181 1.00 97.25 134 GLY A O 1
ATOM 963 N N . ASP A 1 135 ? -3.037 -2.848 -6.460 1.00 97.62 135 ASP A N 1
ATOM 964 C CA . ASP A 1 135 ? -3.737 -2.838 -5.170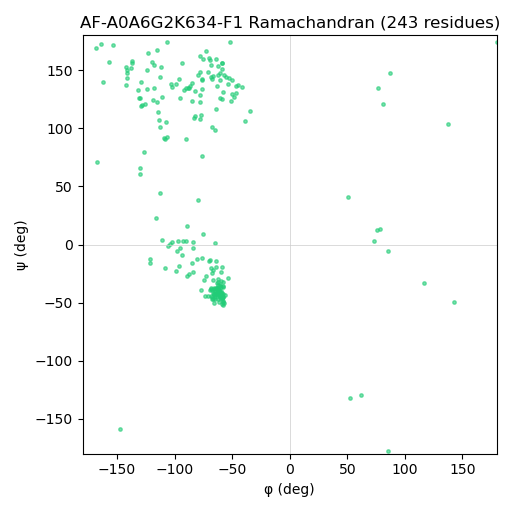 1.00 97.62 135 ASP A CA 1
ATOM 965 C C . ASP A 1 135 ? -3.292 -1.673 -4.289 1.00 97.62 135 ASP A C 1
ATOM 967 O O . ASP A 1 135 ? -4.129 -0.964 -3.731 1.00 97.62 135 ASP A O 1
ATOM 971 N N . TYR A 1 136 ? -1.984 -1.417 -4.221 1.00 98.44 136 TYR A N 1
ATOM 972 C CA . TYR A 1 136 ? -1.444 -0.295 -3.462 1.00 98.44 136 TYR A CA 1
ATOM 973 C C . TYR A 1 136 ? -2.009 1.054 -3.929 1.00 98.44 136 TYR A C 1
ATOM 975 O O . TYR A 1 136 ? -2.404 1.881 -3.108 1.00 98.44 136 TYR A O 1
ATOM 983 N N . LEU A 1 137 ? -2.069 1.284 -5.245 1.00 98.44 137 LEU A N 1
ATOM 984 C CA . LEU A 1 137 ? -2.594 2.528 -5.814 1.00 98.44 137 LEU A CA 1
ATOM 985 C C . LEU A 1 137 ? -4.090 2.693 -5.508 1.00 98.44 137 LEU A C 1
ATOM 987 O O . LEU A 1 137 ? -4.488 3.759 -5.040 1.00 98.44 137 LEU A O 1
ATOM 991 N N . ARG A 1 138 ? -4.897 1.634 -5.671 1.00 98.62 138 ARG A N 1
ATOM 992 C CA . ARG A 1 138 ? -6.329 1.646 -5.308 1.00 98.62 138 ARG A CA 1
ATOM 993 C C . ARG A 1 138 ? -6.550 1.905 -3.818 1.00 98.62 138 ARG A C 1
ATOM 995 O O . ARG A 1 138 ? -7.454 2.642 -3.436 1.00 98.62 138 ARG A O 1
ATOM 1002 N N . SER A 1 139 ? -5.709 1.333 -2.965 1.00 98.56 139 SER A N 1
ATOM 1003 C CA . SER A 1 139 ? -5.768 1.546 -1.519 1.00 98.56 139 SER A CA 1
ATOM 1004 C C . SER A 1 139 ? -5.383 2.975 -1.123 1.00 98.56 139 SER A C 1
ATOM 1006 O O . SER A 1 139 ? -6.021 3.563 -0.249 1.00 98.56 139 SER A O 1
ATOM 1008 N N . LEU A 1 140 ? -4.407 3.591 -1.800 1.00 98.50 140 LEU A N 1
ATOM 1009 C CA . LEU A 1 140 ? -4.133 5.021 -1.637 1.00 98.50 140 LEU A CA 1
ATOM 1010 C C . LEU A 1 140 ? -5.326 5.875 -2.075 1.00 98.50 140 LEU A C 1
ATOM 1012 O O . LEU A 1 140 ? -5.666 6.831 -1.382 1.00 98.50 140 LEU A O 1
ATOM 1016 N N . GLU A 1 141 ? -5.975 5.545 -3.192 1.00 98.69 141 GLU A N 1
ATOM 1017 C CA . GLU A 1 141 ? -7.185 6.240 -3.651 1.00 98.69 141 GLU A CA 1
ATOM 1018 C C . GLU A 1 141 ? -8.326 6.132 -2.635 1.00 98.69 141 GLU A C 1
ATOM 1020 O O . GLU A 1 141 ? -8.984 7.134 -2.356 1.00 98.69 141 GLU A O 1
ATOM 1025 N N . LEU A 1 142 ? -8.505 4.962 -2.017 1.00 98.56 142 LEU A N 1
ATOM 1026 C CA . LEU A 1 142 ? -9.454 4.744 -0.926 1.00 98.56 142 LEU A CA 1
ATOM 1027 C C . LEU A 1 142 ? -9.166 5.675 0.258 1.00 98.56 142 LEU A C 1
ATOM 1029 O O . LEU A 1 142 ? -10.066 6.374 0.723 1.00 98.56 142 LEU A O 1
ATOM 1033 N N . LEU A 1 143 ? -7.911 5.746 0.714 1.00 98.44 143 LEU A N 1
ATOM 1034 C CA . LEU A 1 143 ? -7.506 6.653 1.794 1.00 98.44 143 LEU A CA 1
ATOM 1035 C C . LEU A 1 143 ? -7.692 8.131 1.410 1.00 98.44 143 LEU A C 1
ATOM 1037 O O . LEU A 1 143 ? -8.151 8.937 2.216 1.00 98.44 143 LEU A O 1
ATOM 1041 N N . ILE A 1 144 ? -7.405 8.497 0.160 1.00 98.62 144 ILE A N 1
ATOM 1042 C CA . ILE A 1 144 ? -7.618 9.852 -0.364 1.00 98.62 144 ILE A CA 1
ATOM 1043 C C . ILE A 1 144 ? -9.114 10.199 -0.423 1.00 98.62 144 ILE A C 1
ATOM 1045 O O . ILE A 1 144 ? -9.488 11.344 -0.151 1.00 98.62 144 ILE A O 1
ATOM 1049 N N . ALA A 1 145 ? -9.977 9.242 -0.763 1.00 98.38 145 ALA A N 1
ATOM 1050 C CA . ALA A 1 145 ? -11.422 9.436 -0.863 1.00 98.38 145 ALA A CA 1
ATOM 1051 C C . ALA A 1 145 ? -12.088 9.694 0.498 1.00 98.38 145 ALA A C 1
ATOM 1053 O O . ALA A 1 145 ? -13.159 10.301 0.548 1.00 98.38 145 ALA A O 1
ATOM 1054 N N . ARG A 1 146 ? -11.436 9.319 1.609 1.00 96.94 146 ARG A N 1
ATOM 1055 C CA . ARG A 1 146 ? -11.888 9.674 2.965 1.00 96.94 146 ARG A CA 1
ATOM 1056 C C . ARG A 1 146 ? -11.854 11.183 3.228 1.00 96.94 146 ARG A C 1
ATOM 1058 O O . ARG A 1 146 ? -12.577 11.658 4.103 1.00 96.94 146 ARG A O 1
ATOM 1065 N N . GLY A 1 147 ? -11.097 11.950 2.439 1.00 95.12 147 GLY A N 1
ATOM 1066 C CA . GLY A 1 147 ? -11.105 13.413 2.483 1.00 95.12 147 GLY A CA 1
ATOM 1067 C C . GLY A 1 147 ? -10.659 13.953 3.841 1.00 95.12 147 GLY A C 1
ATOM 1068 O O . GLY A 1 147 ? -9.636 13.524 4.368 1.00 95.12 147 GLY A O 1
ATOM 1069 N N . ASP A 1 148 ? -11.454 14.865 4.403 1.00 95.25 148 ASP A N 1
ATOM 1070 C CA . ASP A 1 148 ? -11.181 15.541 5.679 1.00 95.25 148 ASP A CA 1
ATOM 1071 C C . ASP A 1 148 ? -11.749 14.780 6.895 1.00 95.25 148 ASP A C 1
ATOM 1073 O O . ASP A 1 148 ? -11.915 15.346 7.978 1.00 95.25 148 ASP A O 1
ATOM 1077 N N . ARG A 1 149 ? -12.105 13.497 6.735 1.00 96.88 149 ARG A N 1
ATOM 1078 C CA . ARG A 1 149 ? -12.494 12.631 7.864 1.00 96.88 149 ARG A CA 1
ATOM 1079 C C . ARG A 1 149 ? -11.321 12.357 8.800 1.00 96.88 149 ARG A C 1
ATOM 1081 O O . ARG A 1 149 ? -11.551 12.204 9.996 1.00 96.88 149 ARG A O 1
ATOM 1088 N N . ASP A 1 150 ? -10.109 12.344 8.251 1.00 97.56 150 ASP A N 1
ATOM 1089 C CA . ASP A 1 150 ? -8.891 11.964 8.953 1.00 97.56 150 ASP A CA 1
ATOM 1090 C C . ASP A 1 150 ? -7.939 13.171 9.052 1.00 97.56 150 ASP A C 1
ATOM 1092 O O . ASP A 1 150 ? -7.542 13.754 8.041 1.00 97.56 150 ASP A O 1
ATOM 1096 N N . GLU A 1 151 ? -7.554 13.541 10.270 1.00 98.31 151 GLU A N 1
ATOM 1097 C CA . GLU A 1 151 ? -6.615 14.629 10.573 1.00 98.31 151 GLU A CA 1
ATOM 1098 C C . GLU A 1 151 ? -5.196 14.124 10.837 1.00 98.31 151 GLU A C 1
ATOM 1100 O O . GLU A 1 151 ? -4.229 14.865 10.652 1.00 98.31 151 GLU A O 1
ATOM 1105 N N . VAL A 1 152 ? -5.048 12.854 11.223 1.00 98.62 152 VAL A N 1
ATOM 1106 C CA . VAL A 1 152 ? -3.743 12.257 11.508 1.00 98.62 152 VAL A CA 1
ATOM 1107 C C . VAL A 1 152 ? -3.658 10.806 11.046 1.00 98.62 152 VAL A C 1
ATOM 1109 O O . VAL A 1 152 ? -4.577 10.016 11.256 1.00 98.62 152 VAL A O 1
ATOM 1112 N N . TYR A 1 153 ? -2.530 10.437 10.437 1.00 98.69 153 TYR A N 1
ATOM 1113 C CA . TYR A 1 153 ? -2.138 9.033 10.299 1.00 98.69 153 TYR A CA 1
ATOM 1114 C C . TYR A 1 153 ? -1.066 8.665 11.322 1.00 98.69 153 TYR A C 1
ATOM 1116 O O . TYR A 1 153 ? -0.084 9.395 11.494 1.00 98.69 153 TYR A O 1
ATOM 1124 N N . TRP A 1 154 ? -1.255 7.504 11.947 1.00 98.44 154 TRP A N 1
ATOM 1125 C CA . TRP A 1 154 ? -0.328 6.848 12.864 1.00 98.44 154 TRP A CA 1
ATOM 1126 C C . TRP A 1 154 ? 0.300 5.634 12.164 1.00 98.44 154 TRP A C 1
ATOM 1128 O O . TRP A 1 154 ? -0.297 4.553 12.150 1.00 98.44 154 TRP A O 1
ATOM 1138 N N . PRO A 1 155 ? 1.470 5.804 11.526 1.00 97.44 155 PRO A N 1
ATOM 1139 C CA . PRO A 1 155 ? 2.160 4.708 10.856 1.00 97.44 155 PRO A CA 1
ATOM 1140 C C . PRO A 1 155 ? 2.888 3.799 11.854 1.00 97.44 155 PRO A C 1
ATOM 1142 O O . PRO A 1 155 ? 3.212 4.228 12.962 1.00 97.44 155 PRO A O 1
ATOM 1145 N N . THR A 1 156 ? 3.247 2.581 11.435 1.00 94.12 156 THR A N 1
ATOM 1146 C CA . THR A 1 156 ? 4.209 1.749 12.191 1.00 94.12 156 THR A CA 1
ATOM 1147 C C . THR A 1 156 ? 5.581 2.421 12.256 1.00 94.12 156 THR A C 1
ATOM 1149 O O . THR A 1 156 ? 6.281 2.351 13.267 1.00 94.12 156 THR A O 1
ATOM 1152 N N . HIS A 1 157 ? 5.976 3.080 11.161 1.00 93.06 157 HIS A N 1
ATOM 1153 C CA . HIS A 1 157 ? 7.309 3.642 10.988 1.00 93.06 157 HIS A CA 1
ATOM 1154 C C . HIS A 1 157 ? 7.281 5.138 10.684 1.00 93.06 157 HIS A C 1
ATOM 1156 O O . HIS A 1 157 ? 6.580 5.607 9.782 1.00 93.06 157 HIS A O 1
ATOM 1162 N N . GLY A 1 158 ? 8.140 5.878 11.383 1.00 94.75 158 GLY A N 1
ATOM 1163 C CA . GLY A 1 158 ? 8.266 7.325 11.250 1.00 94.75 158 GLY A CA 1
ATOM 1164 C C . GLY A 1 158 ? 7.268 8.107 12.115 1.00 94.75 158 GLY A C 1
ATOM 1165 O O . GLY A 1 158 ? 6.522 7.526 12.898 1.00 94.75 158 GLY A O 1
ATOM 1166 N N . PRO A 1 159 ? 7.291 9.447 12.021 1.00 97.00 159 PRO A N 1
ATOM 1167 C CA . PRO A 1 159 ? 6.416 10.309 12.806 1.00 97.00 159 PRO A CA 1
ATOM 1168 C C . PRO A 1 159 ? 4.962 10.262 12.321 1.00 97.00 159 PRO A C 1
ATOM 1170 O O . PRO A 1 159 ? 4.671 9.838 11.201 1.00 97.00 159 PRO A O 1
ATOM 1173 N N . ALA A 1 160 ? 4.066 10.794 13.152 1.00 98.00 160 ALA A N 1
ATOM 1174 C CA . ALA A 1 160 ? 2.683 11.064 12.779 1.00 98.00 160 ALA A CA 1
ATOM 1175 C C . ALA A 1 160 ? 2.597 11.958 11.533 1.00 98.00 160 ALA A C 1
ATOM 1177 O O . ALA A 1 160 ? 3.382 12.896 11.364 1.00 98.00 160 ALA A O 1
ATOM 1178 N N . ILE A 1 161 ? 1.594 11.711 10.693 1.00 98.50 161 ILE A N 1
ATOM 1179 C CA . ILE A 1 161 ? 1.336 12.506 9.491 1.00 98.50 161 ILE A CA 1
ATOM 1180 C C . ILE A 1 161 ? 0.089 13.350 9.740 1.00 98.50 161 ILE A C 1
ATOM 1182 O O . ILE A 1 161 ? -1.020 12.834 9.697 1.00 98.50 161 ILE A O 1
ATOM 1186 N N . THR A 1 162 ? 0.264 14.652 9.963 1.00 98.00 162 THR A N 1
ATOM 1187 C CA . THR A 1 162 ? -0.816 15.600 10.315 1.00 98.00 162 THR A CA 1
ATOM 1188 C C . THR A 1 162 ? -1.488 16.272 9.113 1.00 98.00 162 THR A C 1
ATOM 1190 O O . THR A 1 162 ? -2.345 17.135 9.264 1.00 98.00 162 THR A O 1
ATOM 1193 N N . ALA A 1 163 ? -1.092 15.902 7.893 1.00 97.38 163 ALA A N 1
ATOM 1194 C CA . ALA A 1 163 ? -1.761 16.315 6.658 1.00 97.38 163 ALA A CA 1
ATOM 1195 C C . ALA A 1 163 ? -2.033 15.083 5.776 1.00 97.38 163 ALA A C 1
ATOM 1197 O O . ALA A 1 163 ? -1.418 14.949 4.708 1.00 97.38 163 ALA A O 1
ATOM 1198 N N . PRO A 1 164 ? -2.909 14.158 6.219 1.00 97.62 164 PRO A N 1
ATOM 1199 C CA . PRO A 1 164 ? -2.972 12.806 5.672 1.00 97.62 164 PRO A CA 1
ATOM 1200 C C . PRO A 1 164 ? -3.327 12.771 4.188 1.00 97.62 164 PRO A C 1
ATOM 1202 O O . PRO A 1 164 ? -2.597 12.191 3.385 1.00 97.62 164 PRO A O 1
ATOM 1205 N N . ASN A 1 165 ? -4.383 13.491 3.793 1.00 97.38 165 ASN A N 1
ATOM 1206 C CA . ASN A 1 165 ? -4.850 13.522 2.407 1.00 97.38 165 ASN A CA 1
ATOM 1207 C C . ASN A 1 165 ? -3.776 14.063 1.447 1.00 97.38 165 ASN A C 1
ATOM 1209 O O . ASN A 1 165 ? -3.499 13.481 0.397 1.00 97.38 165 ASN A O 1
ATOM 1213 N N . ARG A 1 166 ? -3.108 15.157 1.839 1.00 97.81 166 ARG A N 1
ATOM 1214 C CA . ARG A 1 166 ? -1.996 15.742 1.076 1.00 97.81 166 ARG A CA 1
ATOM 1215 C C . ARG A 1 166 ? -0.842 14.751 0.936 1.00 97.81 166 ARG A C 1
ATOM 1217 O O . ARG A 1 166 ? -0.269 14.639 -0.147 1.00 97.81 166 ARG A O 1
ATOM 1224 N N . TYR A 1 167 ? -0.497 14.053 2.016 1.00 98.12 167 TYR A N 1
ATOM 1225 C CA . TYR A 1 167 ? 0.592 13.083 2.023 1.00 98.12 167 TYR A CA 1
ATOM 1226 C C . TYR A 1 167 ? 0.282 11.868 1.137 1.00 98.12 167 TYR A C 1
ATOM 1228 O O . TYR A 1 167 ? 1.092 11.515 0.282 1.00 98.12 167 TYR A O 1
ATOM 1236 N N . ALA A 1 168 ? -0.919 11.294 1.251 1.00 98.00 168 ALA A N 1
ATOM 1237 C CA . ALA A 1 168 ? -1.363 10.174 0.422 1.00 98.00 168 ALA A CA 1
ATOM 1238 C C . ALA A 1 168 ? -1.361 10.529 -1.077 1.00 98.00 168 ALA A C 1
ATOM 1240 O O . ALA A 1 168 ? -0.843 9.768 -1.894 1.00 98.00 168 ALA A O 1
ATOM 1241 N N . ARG A 1 169 ? -1.824 11.733 -1.453 1.00 98.31 169 ARG A N 1
ATOM 1242 C CA . ARG A 1 169 ? -1.724 12.231 -2.841 1.00 98.31 169 ARG A CA 1
ATOM 1243 C C . ARG A 1 169 ? -0.279 12.369 -3.315 1.00 98.31 169 ARG A C 1
ATOM 1245 O O . ARG A 1 169 ? 0.022 12.061 -4.467 1.00 98.31 169 ARG A O 1
ATOM 1252 N N . ALA A 1 170 ? 0.622 12.829 -2.447 1.00 97.94 170 ALA A N 1
ATOM 1253 C CA . ALA A 1 170 ? 2.039 12.942 -2.778 1.00 97.94 170 ALA A CA 1
ATOM 1254 C C . ALA A 1 170 ? 2.687 11.565 -3.010 1.00 97.94 170 ALA A C 1
ATOM 1256 O O . ALA A 1 170 ? 3.492 11.431 -3.936 1.00 97.94 170 ALA A O 1
ATOM 1257 N N . LEU A 1 171 ? 2.307 10.547 -2.227 1.00 97.69 171 LEU A N 1
ATOM 1258 C CA . LEU A 1 171 ? 2.725 9.157 -2.432 1.00 97.69 171 LEU A CA 1
ATOM 1259 C C . LEU A 1 171 ? 2.183 8.584 -3.744 1.00 97.69 171 LEU A C 1
ATOM 1261 O O . LEU A 1 171 ? 2.956 8.023 -4.521 1.00 97.69 171 LEU A O 1
ATOM 1265 N N . LEU A 1 172 ? 0.894 8.785 -4.032 1.00 97.94 172 LEU A N 1
ATOM 1266 C CA . LEU A 1 172 ? 0.274 8.353 -5.287 1.00 97.94 172 LEU A CA 1
ATOM 1267 C C . LEU A 1 172 ? 1.013 8.955 -6.494 1.00 97.94 172 LEU A C 1
ATOM 1269 O O . LEU A 1 172 ? 1.483 8.241 -7.379 1.00 97.94 172 LEU A O 1
ATOM 1273 N N . ALA A 1 173 ? 1.235 10.272 -6.473 1.00 97.81 173 ALA A N 1
ATOM 1274 C CA . ALA A 1 173 ? 1.988 10.965 -7.513 1.00 97.81 173 ALA A CA 1
ATOM 1275 C C . ALA A 1 173 ? 3.451 10.492 -7.605 1.00 97.81 173 ALA A C 1
ATOM 1277 O O . ALA A 1 173 ? 4.019 10.445 -8.695 1.00 97.81 173 ALA A O 1
ATOM 1278 N N . HIS A 1 174 ? 4.085 10.141 -6.481 1.00 96.00 174 HIS A N 1
ATOM 1279 C CA . HIS A 1 174 ? 5.433 9.570 -6.480 1.00 96.00 174 HIS A CA 1
ATOM 1280 C C . HIS A 1 174 ? 5.484 8.228 -7.222 1.00 96.00 174 HIS A C 1
ATOM 1282 O O . HIS A 1 174 ? 6.418 8.007 -7.994 1.00 96.00 174 HIS A O 1
ATOM 1288 N N . ARG A 1 175 ? 4.480 7.361 -7.039 1.00 96.62 175 ARG A N 1
ATOM 1289 C CA . ARG A 1 175 ? 4.393 6.081 -7.756 1.00 96.62 175 ARG A CA 1
ATOM 1290 C C . ARG A 1 175 ? 4.155 6.274 -9.246 1.00 96.62 175 ARG A C 1
ATOM 1292 O O . ARG A 1 175 ? 4.885 5.682 -10.031 1.00 96.62 175 ARG A O 1
ATOM 1299 N N . HIS A 1 176 ? 3.241 7.153 -9.650 1.00 97.50 176 HIS A N 1
ATOM 1300 C CA . HIS A 1 176 ? 3.046 7.432 -11.078 1.00 97.50 176 HIS A CA 1
ATOM 1301 C C . HIS A 1 176 ? 4.321 7.955 -11.746 1.00 97.50 176 HIS A C 1
ATOM 1303 O O . HIS A 1 176 ? 4.750 7.395 -12.748 1.00 97.50 176 HIS A O 1
ATOM 1309 N N . ARG A 1 177 ? 5.023 8.911 -11.119 1.00 96.75 177 ARG A N 1
ATOM 1310 C CA . ARG A 1 177 ? 6.320 9.380 -11.639 1.00 96.75 177 ARG A CA 1
ATOM 1311 C C . ARG A 1 177 ? 7.341 8.253 -11.781 1.00 96.75 177 ARG A C 1
ATOM 1313 O O . ARG A 1 177 ? 8.138 8.270 -12.713 1.00 96.75 177 ARG A O 1
ATOM 1320 N N . ARG A 1 178 ? 7.350 7.284 -10.859 1.00 95.94 178 ARG A N 1
ATOM 1321 C CA . ARG A 1 178 ? 8.236 6.117 -10.956 1.00 95.94 178 ARG A CA 1
ATOM 1322 C C . ARG A 1 178 ? 7.875 5.242 -12.156 1.00 95.94 178 ARG A C 1
ATOM 1324 O O . ARG A 1 178 ? 8.784 4.808 -12.857 1.00 95.94 178 ARG A O 1
ATOM 1331 N N . THR A 1 179 ? 6.586 5.016 -12.402 1.00 97.25 179 THR A N 1
ATOM 1332 C CA . THR A 1 179 ? 6.099 4.315 -13.598 1.00 97.25 179 THR A CA 1
ATOM 1333 C C . THR A 1 179 ? 6.566 5.018 -14.873 1.00 97.25 179 THR A C 1
ATOM 1335 O O . THR A 1 179 ? 7.167 4.373 -15.730 1.00 97.25 179 THR A O 1
ATOM 1338 N N . ASP A 1 180 ? 6.391 6.339 -14.959 1.00 97.31 180 ASP A N 1
ATOM 1339 C CA . ASP A 1 180 ? 6.803 7.130 -16.126 1.00 97.31 180 ASP A CA 1
ATOM 1340 C C . ASP A 1 180 ? 8.315 7.034 -16.377 1.00 97.31 180 ASP A C 1
ATOM 1342 O O . ASP A 1 180 ? 8.761 6.850 -17.508 1.00 97.31 180 ASP A O 1
ATOM 1346 N N . GLN A 1 181 ? 9.122 7.095 -15.311 1.00 96.12 181 GLN A N 1
ATOM 1347 C CA . GLN A 1 181 ? 10.575 6.930 -15.401 1.00 96.12 181 GLN A CA 1
ATOM 1348 C C . GLN A 1 181 ? 10.978 5.546 -15.926 1.00 96.12 181 GLN A C 1
ATOM 1350 O O . GLN A 1 181 ? 11.946 5.446 -16.679 1.00 96.12 181 GLN A O 1
ATOM 1355 N N . ILE A 1 182 ? 10.267 4.485 -15.531 1.00 96.62 182 ILE A N 1
ATOM 1356 C CA . ILE A 1 182 ? 10.535 3.119 -16.004 1.00 96.62 182 ILE A CA 1
ATOM 1357 C C . ILE A 1 182 ? 10.207 3.005 -17.491 1.00 96.62 182 ILE A C 1
ATOM 1359 O O . ILE A 1 182 ? 11.036 2.506 -18.246 1.00 96.62 182 ILE A O 1
ATOM 1363 N N . LEU A 1 183 ? 9.047 3.507 -17.919 1.00 96.88 183 LEU A N 1
ATOM 1364 C CA . LEU A 1 183 ? 8.651 3.512 -19.330 1.00 96.88 183 LEU A CA 1
ATOM 1365 C C . LEU A 1 183 ? 9.652 4.286 -20.196 1.00 96.88 183 LEU A C 1
ATOM 1367 O O . LEU A 1 183 ? 10.080 3.781 -21.232 1.00 96.88 183 LEU A O 1
ATOM 1371 N N . ALA A 1 184 ? 10.089 5.463 -19.740 1.00 96.25 184 ALA A N 1
ATOM 1372 C CA . ALA A 1 184 ? 11.121 6.243 -20.420 1.00 96.25 184 ALA A CA 1
ATOM 1373 C C . ALA A 1 184 ? 12.453 5.477 -20.510 1.00 96.25 184 ALA A C 1
ATOM 1375 O O . ALA A 1 184 ? 13.059 5.411 -21.574 1.00 96.25 184 ALA A O 1
ATOM 1376 N N . CYS A 1 185 ? 12.885 4.826 -19.424 1.00 95.69 185 CYS A N 1
ATOM 1377 C CA . CYS A 1 185 ? 14.106 4.021 -19.454 1.00 95.69 185 CYS A CA 1
ATOM 1378 C C . CYS A 1 185 ? 13.995 2.819 -20.399 1.00 95.69 185 CYS A C 1
ATOM 1380 O O . CYS A 1 185 ? 14.980 2.495 -21.048 1.00 95.69 185 CYS A O 1
ATOM 1382 N N . LEU A 1 186 ? 12.835 2.162 -20.493 1.00 95.19 186 LEU A N 1
ATOM 1383 C CA . LEU A 1 186 ? 12.626 1.069 -21.448 1.00 95.19 186 LEU A CA 1
ATOM 1384 C C . LEU A 1 186 ? 12.705 1.567 -22.900 1.00 95.19 186 LEU A C 1
ATOM 1386 O O . LEU A 1 186 ? 13.306 0.902 -23.742 1.00 95.19 186 LEU A O 1
ATOM 1390 N N . ALA A 1 187 ? 12.150 2.749 -23.187 1.00 94.69 187 ALA A N 1
ATOM 1391 C CA . ALA A 1 187 ? 12.246 3.378 -24.506 1.00 94.69 187 ALA A CA 1
ATOM 1392 C C . ALA A 1 187 ? 13.698 3.727 -24.893 1.00 94.69 187 ALA A C 1
ATOM 1394 O O . ALA A 1 187 ? 14.070 3.621 -26.060 1.00 94.69 187 ALA A O 1
ATOM 1395 N N . ASP A 1 188 ? 14.530 4.079 -23.908 1.00 93.69 188 ASP A N 1
ATOM 1396 C CA . ASP A 1 188 ? 15.934 4.468 -24.092 1.00 93.69 188 ASP A CA 1
ATOM 1397 C C . ASP A 1 188 ? 16.919 3.279 -24.168 1.00 93.69 188 ASP A C 1
ATOM 1399 O O . ASP A 1 188 ? 18.136 3.480 -24.262 1.00 93.69 188 ASP A O 1
ATOM 1403 N N . GLY A 1 189 ? 16.430 2.034 -24.102 1.00 89.56 189 GLY A N 1
ATOM 1404 C CA . GLY A 1 189 ? 17.218 0.827 -24.375 1.00 89.56 189 GLY A CA 1
ATOM 1405 C C . GLY A 1 189 ? 17.427 -0.171 -23.226 1.00 89.56 189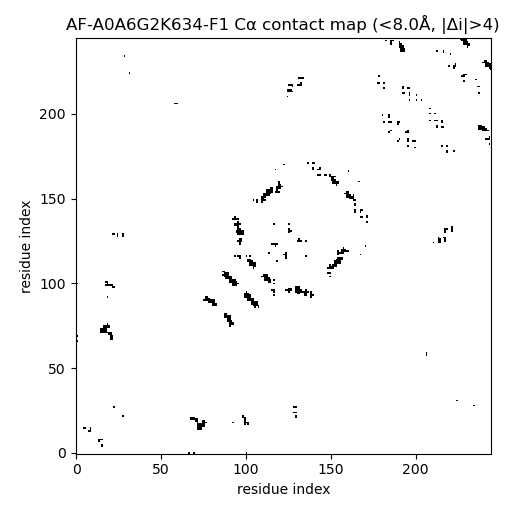 GLY A C 1
ATOM 1406 O O . GLY A 1 189 ? 17.511 -1.359 -23.535 1.00 89.56 189 GLY A O 1
ATOM 1407 N N . PRO A 1 190 ? 17.534 0.208 -21.932 1.00 91.56 190 PRO A N 1
ATOM 1408 C CA . PRO A 1 190 ? 17.465 -0.747 -20.826 1.00 91.56 190 PRO A CA 1
ATOM 1409 C C . PRO A 1 190 ? 16.300 -1.727 -20.972 1.00 91.56 190 PRO A C 1
ATOM 1411 O O . PRO A 1 190 ? 15.167 -1.320 -21.182 1.00 91.56 190 PRO A O 1
ATOM 1414 N N . THR A 1 191 ? 16.567 -3.023 -20.824 1.00 91.50 191 THR A N 1
ATOM 1415 C CA . THR A 1 191 ? 15.539 -4.068 -20.961 1.00 91.50 191 THR A CA 1
ATOM 1416 C C . THR A 1 191 ? 15.390 -4.913 -19.709 1.00 91.50 191 THR A C 1
ATOM 1418 O O . THR A 1 191 ? 14.421 -5.646 -19.599 1.00 91.50 191 THR A O 1
ATOM 1421 N N . SER A 1 192 ? 16.306 -4.840 -18.745 1.00 91.81 192 SER A N 1
ATOM 1422 C CA . SER A 1 192 ? 16.255 -5.662 -17.531 1.00 91.81 192 SER A CA 1
ATOM 1423 C C . SER A 1 192 ? 16.173 -4.831 -16.253 1.00 91.81 192 SER A C 1
ATOM 1425 O O . SER A 1 192 ? 16.601 -3.680 -16.209 1.00 91.81 192 SER A O 1
ATOM 1427 N N . ILE A 1 193 ? 15.660 -5.426 -15.171 1.00 92.56 193 ILE A N 1
ATOM 1428 C CA . ILE A 1 193 ? 15.571 -4.757 -13.861 1.00 92.56 193 ILE A CA 1
ATOM 1429 C C . ILE A 1 193 ? 16.942 -4.250 -13.366 1.00 92.56 193 ILE A C 1
ATOM 1431 O O . ILE A 1 193 ? 16.995 -3.111 -12.908 1.00 92.56 193 ILE A O 1
ATOM 1435 N N . PRO A 1 194 ? 18.059 -4.999 -13.470 1.00 92.00 194 PRO A N 1
ATOM 1436 C CA . PRO A 1 194 ? 19.380 -4.501 -13.098 1.00 92.00 194 PRO A CA 1
ATOM 1437 C C . PRO A 1 194 ? 19.806 -3.272 -13.905 1.00 92.00 194 PRO A C 1
ATOM 1439 O O . PRO A 1 194 ? 20.318 -2.319 -13.321 1.00 92.00 194 PRO A O 1
ATOM 1442 N N . GLU A 1 195 ? 19.554 -3.258 -15.218 1.00 92.75 195 GLU A N 1
ATOM 1443 C CA . GLU A 1 195 ? 19.854 -2.108 -16.085 1.00 92.75 195 GLU A CA 1
ATOM 1444 C C . GLU A 1 195 ? 18.997 -0.889 -15.709 1.00 92.75 195 GLU A C 1
ATOM 1446 O O . GLU A 1 195 ? 19.521 0.218 -15.575 1.00 92.75 195 GLU A O 1
ATOM 1451 N N . LEU A 1 196 ? 17.696 -1.094 -15.472 1.00 94.44 196 LEU A N 1
ATOM 1452 C CA . LEU A 1 196 ? 16.776 -0.051 -15.011 1.00 94.44 196 LEU A CA 1
ATOM 1453 C C . LEU A 1 196 ? 17.215 0.517 -13.657 1.00 94.44 196 LEU A C 1
ATOM 1455 O O . LEU A 1 196 ? 17.289 1.733 -13.487 1.00 94.44 196 LEU A O 1
ATOM 1459 N N . VAL A 1 197 ? 17.574 -0.346 -12.702 1.00 93.69 197 VAL A N 1
ATOM 1460 C CA . VAL A 1 197 ? 18.053 0.082 -11.383 1.00 93.69 197 VAL A CA 1
ATOM 1461 C C . VAL A 1 197 ? 19.348 0.883 -11.511 1.00 93.69 197 VAL A C 1
ATOM 1463 O O . VAL A 1 197 ? 19.444 1.969 -10.942 1.00 93.69 197 VAL A O 1
ATOM 1466 N N . ALA A 1 198 ? 20.317 0.399 -12.292 1.00 91.75 198 ALA A N 1
ATOM 1467 C CA . ALA A 1 198 ? 21.579 1.097 -12.520 1.00 91.75 198 ALA A CA 1
ATOM 1468 C C . ALA A 1 198 ? 21.374 2.482 -13.161 1.00 91.75 198 ALA A C 1
ATOM 1470 O O . ALA A 1 198 ? 22.067 3.434 -12.800 1.00 91.75 198 ALA A O 1
ATOM 1471 N N . ARG A 1 199 ? 20.400 2.612 -14.071 1.00 93.19 199 ARG A N 1
ATOM 1472 C CA . ARG A 1 199 ? 20.060 3.880 -14.730 1.00 93.19 199 ARG A CA 1
ATOM 1473 C C . ARG A 1 199 ? 19.326 4.852 -13.804 1.00 93.19 199 ARG A C 1
ATOM 1475 O O . ARG A 1 199 ? 19.626 6.042 -13.821 1.00 93.19 199 ARG A O 1
ATOM 1482 N N . MET A 1 200 ? 18.353 4.373 -13.033 1.00 92.25 200 MET A N 1
ATOM 1483 C CA . MET A 1 200 ? 17.425 5.226 -12.278 1.00 92.25 200 MET A CA 1
ATOM 1484 C C . MET A 1 200 ? 17.914 5.576 -10.867 1.00 92.25 200 MET A C 1
ATOM 1486 O O . MET A 1 200 ? 17.520 6.603 -10.320 1.00 92.25 200 MET A O 1
ATOM 1490 N N . TYR A 1 201 ? 18.735 4.724 -10.252 1.00 90.19 201 TYR A N 1
ATOM 1491 C CA . TYR A 1 201 ? 19.130 4.829 -8.843 1.00 90.19 201 TYR A CA 1
ATOM 1492 C C . TYR A 1 201 ? 20.624 5.164 -8.697 1.00 90.19 201 TYR A C 1
ATOM 1494 O O . TYR A 1 201 ? 21.332 4.582 -7.877 1.00 90.19 201 TYR A O 1
ATOM 1502 N N . THR A 1 202 ? 21.115 6.122 -9.490 1.00 89.06 202 THR A N 1
ATOM 1503 C CA . THR A 1 202 ? 22.546 6.483 -9.574 1.00 89.06 202 THR A CA 1
ATOM 1504 C C . THR A 1 202 ? 23.136 7.014 -8.267 1.00 89.06 202 THR A C 1
ATOM 1506 O O . THR A 1 202 ? 24.317 6.814 -8.004 1.00 89.06 202 THR A O 1
ATOM 1509 N N . THR A 1 203 ? 22.322 7.658 -7.429 1.00 88.44 203 THR A N 1
ATOM 1510 C CA . THR A 1 203 ? 22.725 8.226 -6.130 1.00 88.44 203 THR A CA 1
ATOM 1511 C C . THR A 1 203 ? 22.303 7.369 -4.935 1.00 88.44 203 THR A C 1
ATOM 1513 O O . THR A 1 203 ? 22.513 7.755 -3.787 1.00 88.44 203 THR A O 1
ATOM 1516 N N . THR A 1 204 ? 21.678 6.213 -5.179 1.00 85.69 204 THR A N 1
ATOM 1517 C CA . THR A 1 204 ? 21.193 5.331 -4.111 1.00 85.69 204 THR A CA 1
ATOM 1518 C C . THR A 1 204 ? 22.336 4.456 -3.590 1.00 85.69 204 THR A C 1
ATOM 1520 O O . THR A 1 204 ? 23.025 3.835 -4.406 1.00 85.69 204 THR A O 1
ATOM 1523 N N . PRO A 1 205 ? 22.529 4.360 -2.258 1.00 87.62 205 PRO A N 1
ATOM 1524 C CA . PRO A 1 205 ? 23.496 3.447 -1.660 1.00 87.62 205 PRO A CA 1
ATOM 1525 C C . PRO A 1 205 ? 23.341 2.021 -2.189 1.00 87.62 205 PRO A C 1
ATOM 1527 O O . PRO A 1 205 ? 22.225 1.537 -2.381 1.00 87.62 205 PRO A O 1
ATOM 1530 N N . GLU A 1 206 ? 24.459 1.328 -2.395 1.00 85.25 206 GLU A N 1
ATOM 1531 C CA . GLU A 1 206 ? 24.460 -0.029 -2.951 1.00 85.25 206 GLU A CA 1
ATOM 1532 C C . GLU A 1 206 ? 23.630 -1.011 -2.114 1.00 85.25 206 GLU A C 1
ATOM 1534 O O . GLU A 1 206 ? 22.889 -1.825 -2.664 1.00 85.25 206 GLU A O 1
ATOM 1539 N N . THR A 1 207 ? 23.644 -0.834 -0.793 1.00 86.62 207 THR A N 1
ATOM 1540 C CA . THR A 1 207 ? 22.843 -1.602 0.170 1.00 86.62 207 THR A CA 1
ATOM 1541 C C . THR A 1 207 ? 21.332 -1.487 -0.048 1.00 86.62 207 THR A C 1
ATOM 1543 O O . THR A 1 207 ? 20.596 -2.389 0.339 1.00 86.62 207 THR A O 1
ATOM 1546 N N . LEU A 1 208 ? 20.852 -0.420 -0.698 1.00 85.88 208 LEU A N 1
ATOM 1547 C CA . LEU A 1 208 ? 19.430 -0.190 -0.986 1.00 85.88 208 LEU A CA 1
ATOM 1548 C C . LEU A 1 208 ? 19.025 -0.596 -2.412 1.00 85.88 208 LEU A C 1
ATOM 1550 O O . LEU A 1 208 ? 17.837 -0.594 -2.746 1.00 85.88 208 LEU A O 1
ATOM 1554 N N . ARG A 1 209 ? 19.976 -0.994 -3.267 1.00 87.31 209 ARG A N 1
ATOM 1555 C CA . ARG A 1 209 ? 19.679 -1.461 -4.634 1.00 87.31 209 ARG A CA 1
ATOM 1556 C C . ARG A 1 209 ? 18.778 -2.701 -4.681 1.00 87.31 209 ARG A C 1
ATOM 1558 O O . ARG A 1 209 ? 17.942 -2.763 -5.584 1.00 87.31 209 ARG A O 1
ATOM 1565 N N . PRO A 1 210 ? 18.863 -3.674 -3.750 1.00 89.00 210 PRO A N 1
ATOM 1566 C CA . PRO A 1 210 ? 17.919 -4.789 -3.728 1.00 89.00 210 PRO A CA 1
ATOM 1567 C C . PRO A 1 210 ? 16.463 -4.347 -3.533 1.00 89.00 210 PRO A C 1
ATOM 1569 O O . PRO A 1 210 ? 15.591 -4.832 -4.252 1.00 89.00 210 PRO A O 1
ATOM 1572 N N . ALA A 1 211 ? 16.212 -3.384 -2.640 1.00 87.12 211 ALA A N 1
ATOM 1573 C CA . ALA A 1 211 ? 14.883 -2.810 -2.428 1.00 87.12 211 ALA A CA 1
ATOM 1574 C C . ALA A 1 211 ? 14.412 -1.998 -3.649 1.00 87.12 211 ALA A C 1
ATOM 1576 O O . ALA A 1 211 ? 13.259 -2.100 -4.069 1.00 87.12 211 ALA A O 1
ATOM 1577 N N . ALA A 1 212 ? 15.321 -1.251 -4.284 1.00 89.88 212 ALA A N 1
ATOM 1578 C CA . ALA A 1 212 ? 15.044 -0.564 -5.544 1.00 89.88 212 ALA A CA 1
ATOM 1579 C C . ALA A 1 212 ? 14.611 -1.537 -6.653 1.00 89.88 212 ALA A C 1
ATOM 1581 O O . ALA A 1 212 ? 13.646 -1.272 -7.365 1.00 89.88 212 ALA A O 1
ATOM 1582 N N . ALA A 1 213 ? 15.275 -2.688 -6.772 1.00 92.19 213 ALA A N 1
ATOM 1583 C CA . ALA A 1 213 ? 14.924 -3.710 -7.753 1.00 92.19 213 ALA A CA 1
ATOM 1584 C C . ALA A 1 213 ? 13.544 -4.336 -7.503 1.00 92.19 213 ALA A C 1
ATOM 1586 O O . ALA A 1 213 ? 12.825 -4.587 -8.467 1.00 92.19 213 ALA A O 1
ATOM 1587 N N . LEU A 1 214 ? 13.159 -4.560 -6.240 1.00 90.62 214 LEU A N 1
ATOM 1588 C CA . LEU A 1 214 ? 11.803 -5.009 -5.892 1.00 90.62 214 LEU A CA 1
ATOM 1589 C C . LEU A 1 214 ? 10.753 -3.966 -6.282 1.00 90.62 214 LEU A C 1
ATOM 1591 O O . LEU A 1 214 ? 9.732 -4.313 -6.866 1.00 90.62 214 LEU A O 1
ATOM 1595 N N . SER A 1 215 ? 11.045 -2.685 -6.043 1.00 92.06 215 SER A N 1
ATOM 1596 C CA . SER A 1 215 ? 10.187 -1.583 -6.486 1.00 92.06 215 SER A CA 1
ATOM 1597 C C . SER A 1 215 ? 10.013 -1.591 -8.010 1.00 92.06 215 SER A C 1
ATOM 1599 O O . SER A 1 215 ? 8.887 -1.634 -8.497 1.00 92.06 215 SER A O 1
ATOM 1601 N N . VAL A 1 216 ? 11.106 -1.651 -8.783 1.00 94.81 216 VAL A N 1
ATOM 1602 C CA . VAL A 1 216 ? 11.030 -1.733 -10.256 1.00 94.81 216 VAL A CA 1
ATOM 1603 C C . VAL A 1 216 ? 10.251 -2.971 -10.709 1.00 94.81 216 VAL A C 1
ATOM 1605 O O . VAL A 1 216 ? 9.426 -2.863 -11.611 1.00 94.81 216 VAL A O 1
ATOM 1608 N N . LEU A 1 217 ? 10.458 -4.130 -10.075 1.00 93.88 217 LEU A N 1
ATOM 1609 C CA . LEU A 1 217 ? 9.723 -5.355 -10.393 1.00 93.88 217 LEU A CA 1
ATOM 1610 C C . LEU A 1 217 ? 8.208 -5.182 -10.209 1.00 93.88 217 LEU A C 1
ATOM 1612 O O . LEU A 1 217 ? 7.459 -5.531 -11.117 1.00 93.88 217 LEU A O 1
ATOM 1616 N N . ALA A 1 218 ? 7.758 -4.605 -9.092 1.00 94.38 218 ALA A N 1
ATOM 1617 C CA . ALA A 1 218 ? 6.336 -4.357 -8.843 1.00 94.38 218 ALA A CA 1
ATOM 1618 C C . ALA A 1 218 ? 5.708 -3.437 -9.905 1.00 94.38 218 ALA A C 1
ATOM 1620 O O . ALA A 1 218 ? 4.598 -3.686 -10.374 1.00 94.38 218 ALA A O 1
ATOM 1621 N N . HIS A 1 219 ? 6.440 -2.405 -10.336 1.00 96.56 219 HIS A N 1
ATOM 1622 C CA . HIS A 1 219 ? 6.013 -1.533 -11.431 1.00 96.56 219 HIS A CA 1
ATOM 1623 C C . HIS A 1 219 ? 5.943 -2.264 -12.778 1.00 96.56 219 HIS A C 1
ATOM 1625 O O . HIS A 1 219 ? 4.988 -2.063 -13.521 1.00 96.56 219 HIS A O 1
ATOM 1631 N N . ILE A 1 220 ? 6.922 -3.113 -13.099 1.00 95.56 220 ILE A N 1
ATOM 1632 C CA . ILE A 1 220 ? 6.931 -3.893 -14.345 1.00 95.56 220 ILE A CA 1
ATOM 1633 C C . ILE A 1 220 ? 5.766 -4.885 -14.392 1.00 95.56 220 ILE A C 1
ATOM 1635 O O . ILE A 1 220 ? 5.115 -4.988 -15.430 1.00 95.56 220 ILE A O 1
ATOM 1639 N N . ILE A 1 221 ? 5.475 -5.578 -13.285 1.00 93.19 221 ILE A N 1
ATOM 1640 C CA . ILE A 1 221 ? 4.310 -6.472 -13.178 1.00 93.19 221 ILE A CA 1
ATOM 1641 C C . ILE A 1 221 ? 3.033 -5.679 -13.454 1.00 93.19 221 ILE A C 1
ATOM 1643 O O . ILE A 1 221 ? 2.286 -6.019 -14.364 1.00 93.19 221 ILE A O 1
ATOM 1647 N N . HIS A 1 222 ? 2.846 -4.555 -12.762 1.00 95.50 222 HIS A N 1
ATOM 1648 C CA . HIS A 1 222 ? 1.674 -3.710 -12.963 1.00 95.50 222 HIS A CA 1
ATOM 1649 C C . HIS A 1 222 ? 1.543 -3.201 -14.408 1.00 95.50 222 HIS A C 1
ATOM 1651 O O . HIS A 1 222 ? 0.476 -3.283 -15.006 1.00 95.50 222 HIS A O 1
ATOM 1657 N N . LEU A 1 223 ? 2.633 -2.727 -15.017 1.00 96.00 223 LEU A N 1
ATOM 1658 C CA . LEU A 1 223 ? 2.643 -2.290 -16.418 1.00 96.00 223 LEU A CA 1
ATOM 1659 C C . LEU A 1 223 ? 2.314 -3.422 -17.397 1.00 96.00 223 LEU A C 1
ATOM 1661 O O . LEU A 1 223 ? 1.708 -3.176 -18.439 1.00 96.00 223 LEU A O 1
ATOM 1665 N N . THR A 1 224 ? 2.702 -4.650 -17.065 1.00 93.88 224 THR A N 1
ATOM 1666 C CA . THR A 1 224 ? 2.386 -5.842 -17.856 1.00 93.88 224 THR A CA 1
ATOM 1667 C C . THR A 1 224 ? 0.902 -6.185 -17.753 1.00 93.88 224 THR A C 1
ATOM 1669 O O . THR A 1 224 ? 0.265 -6.412 -18.777 1.00 93.88 224 THR A O 1
ATOM 1672 N N . GLU A 1 225 ? 0.321 -6.143 -16.550 1.00 92.00 225 GLU A N 1
ATOM 1673 C CA . GLU A 1 225 ? -1.125 -6.319 -16.331 1.00 92.00 225 GLU A CA 1
ATOM 1674 C C . GLU A 1 225 ? -1.956 -5.281 -17.107 1.00 92.00 225 GLU A C 1
ATOM 1676 O O . GLU A 1 225 ? -3.057 -5.581 -17.560 1.00 92.00 225 GLU A O 1
ATOM 1681 N N . GLN A 1 226 ? -1.424 -4.066 -17.287 1.00 93.62 226 GLN A N 1
ATOM 1682 C CA . GLN A 1 226 ? -2.042 -3.004 -18.094 1.00 93.62 226 GLN A CA 1
ATOM 1683 C C . GLN A 1 226 ? -1.738 -3.110 -19.604 1.00 93.62 226 GLN A C 1
ATOM 1685 O O . GLN A 1 226 ? -2.233 -2.303 -20.388 1.00 93.62 226 GLN A O 1
ATOM 1690 N N . GLY A 1 227 ? -0.918 -4.073 -20.033 1.00 93.56 227 GLY A N 1
ATOM 1691 C CA . GLY A 1 227 ? -0.561 -4.280 -21.439 1.00 93.56 227 GLY A CA 1
ATOM 1692 C C . GLY A 1 227 ? 0.457 -3.288 -22.013 1.00 93.56 227 GLY A C 1
ATOM 1693 O O . GLY A 1 227 ? 0.645 -3.252 -23.226 1.00 93.56 227 GLY A O 1
ATOM 1694 N N . HIS A 1 228 ? 1.138 -2.495 -21.181 1.00 93.50 228 HIS A N 1
ATOM 1695 C CA . HIS A 1 228 ? 2.162 -1.535 -21.621 1.00 93.50 228 HIS A CA 1
ATOM 1696 C C . HIS A 1 228 ? 3.554 -2.153 -21.800 1.00 93.50 228 HIS A C 1
ATOM 1698 O O . HIS A 1 228 ? 4.394 -1.593 -22.505 1.00 93.50 228 HIS A O 1
ATOM 1704 N N . VAL A 1 229 ? 3.817 -3.274 -21.125 1.00 93.56 229 VAL A N 1
ATOM 1705 C CA . VAL A 1 229 ? 5.099 -3.984 -21.153 1.00 93.56 229 VAL A CA 1
ATOM 1706 C C . VAL A 1 229 ? 4.855 -5.458 -21.456 1.00 93.56 229 VAL A C 1
ATOM 1708 O O . VAL A 1 229 ? 3.932 -6.068 -20.925 1.00 93.56 229 VAL A O 1
ATOM 1711 N N . THR A 1 230 ? 5.716 -6.044 -22.283 1.00 91.25 230 THR A N 1
ATOM 1712 C CA . THR A 1 230 ? 5.735 -7.474 -22.604 1.00 91.25 230 THR A CA 1
ATOM 1713 C C . THR A 1 230 ? 7.088 -8.098 -22.283 1.00 91.25 230 THR A C 1
ATOM 1715 O O . THR A 1 230 ? 8.094 -7.423 -22.043 1.00 91.25 230 THR A O 1
ATOM 1718 N N . PHE A 1 231 ? 7.104 -9.428 -22.244 1.00 86.56 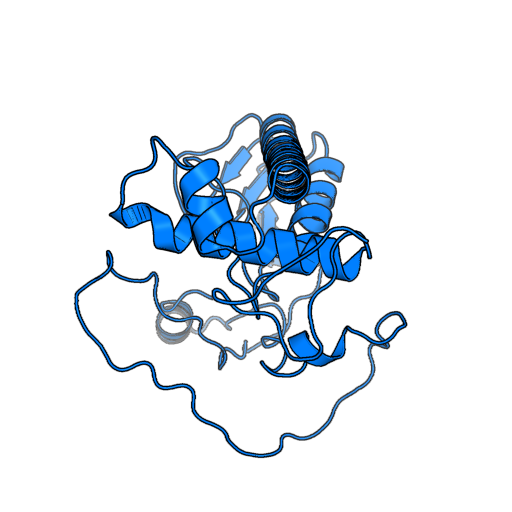231 PHE A N 1
ATOM 1719 C CA . PHE A 1 231 ? 8.269 -10.248 -21.950 1.00 86.56 231 PHE A CA 1
ATOM 1720 C C . PHE A 1 231 ? 8.078 -11.648 -22.546 1.00 86.56 231 PHE A C 1
ATOM 1722 O O . PHE A 1 231 ? 6.955 -12.075 -22.813 1.00 86.56 231 PHE A O 1
ATOM 1729 N N . ALA A 1 232 ? 9.178 -12.367 -22.783 1.00 75.31 232 ALA A N 1
ATOM 1730 C CA . ALA A 1 232 ? 9.129 -13.723 -23.336 1.00 75.31 232 ALA A CA 1
ATOM 1731 C C . ALA A 1 232 ? 8.350 -14.692 -22.409 1.00 75.31 232 ALA A C 1
ATOM 1733 O O . ALA A 1 232 ? 8.430 -14.538 -21.184 1.00 75.31 232 ALA A O 1
ATOM 1734 N N . PRO A 1 233 ? 7.646 -15.706 -22.959 1.00 55.88 233 PRO A N 1
ATOM 1735 C CA . PRO A 1 233 ? 6.684 -16.531 -22.224 1.00 55.88 233 PRO A CA 1
ATOM 1736 C C . PRO A 1 233 ? 7.350 -17.368 -21.120 1.00 55.88 233 PRO A C 1
ATOM 1738 O O . PRO A 1 233 ? 7.960 -18.397 -21.387 1.00 55.88 233 PRO A O 1
ATOM 1741 N N . ALA A 1 234 ? 7.275 -16.877 -19.879 1.00 62.31 234 ALA A N 1
ATOM 1742 C CA . ALA A 1 234 ? 7.421 -17.570 -18.586 1.00 62.31 234 ALA A CA 1
ATOM 1743 C C . ALA A 1 234 ? 7.241 -16.515 -17.458 1.00 62.31 234 ALA A C 1
ATOM 1745 O O . ALA A 1 234 ? 7.149 -15.347 -17.783 1.00 62.31 234 ALA A O 1
ATOM 1746 N N . ALA A 1 235 ? 7.214 -16.852 -16.163 1.00 65.38 235 ALA A N 1
ATOM 1747 C CA . ALA A 1 235 ? 6.881 -15.906 -15.070 1.00 65.38 235 ALA A CA 1
ATOM 1748 C C . ALA A 1 235 ? 7.908 -14.777 -14.787 1.00 65.38 235 ALA A C 1
ATOM 1750 O O . ALA A 1 235 ? 9.115 -15.018 -14.845 1.00 65.38 235 ALA A O 1
ATOM 1751 N N . HIS A 1 236 ? 7.457 -13.568 -14.413 1.00 65.50 236 HIS A N 1
ATOM 1752 C CA . HIS A 1 236 ? 8.308 -12.404 -14.084 1.00 65.50 236 HIS A CA 1
ATOM 1753 C C . HIS A 1 236 ? 9.476 -12.737 -13.138 1.00 65.50 236 HIS A C 1
ATOM 1755 O O . HIS A 1 236 ? 9.296 -13.422 -12.137 1.00 65.50 236 HIS A O 1
ATOM 1761 N N . ASN A 1 237 ? 10.680 -12.221 -13.421 1.00 69.75 237 ASN A N 1
ATOM 1762 C CA . ASN A 1 237 ? 11.809 -12.285 -12.486 1.00 69.75 237 ASN A CA 1
ATOM 1763 C C . ASN A 1 237 ? 12.814 -11.138 -12.714 1.00 69.75 237 ASN A C 1
ATOM 1765 O O . ASN A 1 237 ? 12.734 -10.392 -13.695 1.00 69.75 237 ASN A O 1
ATOM 1769 N N . ARG A 1 238 ? 13.788 -11.009 -11.806 1.00 67.75 238 ARG A N 1
ATOM 1770 C CA . ARG A 1 238 ? 14.786 -9.926 -11.808 1.00 67.75 238 ARG A CA 1
ATOM 1771 C C . ARG A 1 238 ? 15.807 -9.997 -12.946 1.00 67.75 238 ARG A C 1
ATOM 1773 O O . ARG A 1 238 ? 16.486 -9.008 -13.169 1.00 67.75 238 ARG A O 1
ATOM 1780 N N . THR A 1 239 ? 15.943 -11.108 -13.661 1.00 70.38 239 THR A N 1
ATOM 1781 C CA . THR A 1 239 ? 16.946 -11.283 -14.730 1.00 70.38 239 THR A CA 1
ATOM 1782 C C . THR A 1 239 ? 16.348 -11.243 -16.136 1.00 70.38 239 THR A C 1
ATOM 1784 O O . THR A 1 239 ? 17.085 -11.320 -17.119 1.00 70.38 239 THR A O 1
ATOM 1787 N N . ARG A 1 240 ? 15.023 -11.094 -16.261 1.00 81.25 240 ARG A N 1
ATOM 1788 C CA . ARG A 1 240 ? 14.345 -11.029 -17.560 1.00 81.25 240 ARG A CA 1
ATOM 1789 C C . ARG A 1 240 ? 14.620 -9.746 -18.328 1.00 81.25 240 ARG A C 1
ATOM 1791 O O . ARG A 1 240 ? 14.956 -8.710 -17.753 1.00 81.25 240 ARG A O 1
ATOM 1798 N N . ARG A 1 24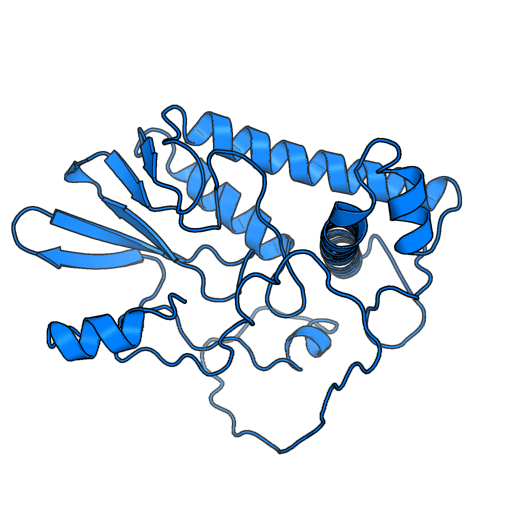1 ? 14.371 -9.848 -19.636 1.00 84.31 241 ARG A N 1
ATOM 1799 C CA . ARG A 1 241 ? 14.247 -8.721 -20.554 1.00 84.31 241 ARG A CA 1
ATOM 1800 C C . ARG A 1 241 ? 12.774 -8.390 -20.801 1.00 84.31 241 ARG A C 1
ATOM 1802 O O . ARG A 1 241 ? 11.958 -9.295 -20.977 1.00 84.31 241 ARG A O 1
ATOM 1809 N N . TYR A 1 242 ? 12.486 -7.101 -20.826 1.00 88.62 242 TYR A N 1
ATOM 1810 C CA . TYR A 1 242 ? 11.184 -6.473 -20.963 1.00 88.62 242 TYR A CA 1
ATOM 1811 C C . TYR A 1 242 ? 11.215 -5.523 -22.159 1.00 88.62 242 TYR A C 1
ATOM 1813 O O . TYR A 1 242 ? 12.265 -4.972 -22.504 1.00 88.62 242 TYR A O 1
ATOM 1821 N N . SER A 1 243 ? 10.075 -5.342 -22.810 1.00 86.88 243 SER A N 1
ATOM 1822 C CA . SER A 1 243 ? 9.927 -4.445 -23.957 1.00 86.88 243 SER A CA 1
ATOM 1823 C C . SER A 1 243 ? 8.585 -3.734 -23.888 1.00 86.88 243 SER A C 1
ATOM 1825 O O . SER A 1 243 ? 7.630 -4.276 -23.338 1.00 86.88 243 SER A O 1
ATOM 1827 N N . LEU A 1 244 ? 8.520 -2.515 -24.419 1.00 89.31 244 LEU A N 1
ATOM 1828 C CA . LEU A 1 244 ? 7.250 -1.813 -24.592 1.00 89.31 244 LEU A CA 1
ATOM 1829 C C . LEU A 1 244 ? 6.395 -2.549 -25.634 1.00 89.31 244 LEU A C 1
ATOM 1831 O O . LEU A 1 244 ? 6.950 -3.132 -26.571 1.00 89.31 244 LEU A O 1
ATOM 1835 N N . THR A 1 245 ? 5.078 -2.548 -25.435 1.00 87.31 245 THR A N 1
ATOM 1836 C CA . THR A 1 245 ? 4.103 -3.087 -26.398 1.00 87.31 245 THR A CA 1
ATOM 1837 C C . THR A 1 245 ? 3.910 -2.155 -27.587 1.00 87.31 245 THR A C 1
ATOM 1839 O O . THR A 1 245 ? 3.876 -0.921 -27.369 1.00 87.31 245 THR A O 1
#

Solvent-accessible surface area (backbone atoms only — not comparable to full-atom values): 14412 Å² total; per-residue (Å²): 137,61,88,58,49,65,58,48,23,71,76,69,73,50,79,47,70,32,38,61,58,57,76,60,85,64,60,69,70,59,73,84,67,80,83,84,86,73,96,76,83,84,81,83,87,85,83,87,84,86,88,83,84,88,82,87,79,86,66,79,78,72,73,76,77,80,70,70,80,52,71,55,79,38,80,49,52,67,72,39,75,49,74,60,97,92,47,46,35,39,31,38,63,33,25,7,44,37,61,45,36,60,26,36,34,29,70,93,74,20,28,29,39,29,36,65,65,49,36,49,75,56,82,57,69,30,50,63,75,56,9,34,49,63,44,32,51,54,29,41,50,54,60,39,69,54,46,86,60,40,53,32,31,46,26,76,43,58,53,73,33,74,51,36,42,66,49,43,51,51,51,52,52,51,51,52,53,51,49,52,52,50,55,51,43,45,74,75,62,43,36,29,47,63,50,45,40,61,70,74,44,74,87,55,60,76,89,49,47,66,60,49,37,38,47,51,48,24,49,50,53,42,35,32,79,72,59,53,36,44,61,74,99,68,82,91,61,71,84,44,59,48,42,77,103

Sequence (245 aa):
HSPASRALAAATGAPVLGFGPHPPADAAHEACAGSPADPSLRRRAPQGDQWAVEGSDAAPAAEEPADLAFIPDGLLAHGDVLAGDGWTLECLHTPGHISNHLCFALPEERAVFTGDHVMGWSSTIIPPPDGNLGDYLRSLELLIARGDRDEVYWPTHGPAITAPNRYARALLAHRHRRTDQILACLADGPTSIPELVARMYTTTPETLRPAAALSVLAHIIHLTEQGHVTFAPAAHNRTRRYSLT

Foldseek 3Di:
DDPCQVVVCVVPVDWFEFAAAFDPQCVLVPLVDDDDDDPDDDDDDDDDDDDDDDDDDDQPDPDPPDPNVDGTPYHDDQQDWDDDDPWIWGWHQQAALFRGDTWTQTQSQLEIACEQLDAAPDHHFQAPPGGAHVSSLVSLVVQLVCPSSHQWYDYPHHDIDRRRNVRSVVNSVVLVVVLVLLLVVQVVPDFFLVSSLVVPVVPPPPSCSVSSSSSSQNSQSVCVSVQQKDFDPDDDDRGTGIHGD

Mean predicted aligned error: 9.68 Å

Radius of gyration: 19.29 Å; Cα contacts (8 Å, |Δi|>4): 363; chains: 1; bounding box: 44×46×54 Å

pLDDT: mean 81.68, std 23.85, range [21.72, 98.81]